Protein AF-X0R7H2-F1 (afdb_monomer_lite)

Secondary structure (DSSP, 8-state):
-B-TTT--B--S--PPBB-HHHHHHHHHHT-EEE-TTS---TTTTTBS-EEE-GGGHHHHHHHHHH-SSB--TT--HHHHIIIIITTTSS-HHHH--EEEEEEEEEEPPPEE-TTS-EE--EEEEEEE---HHHHHHHHHHHTS--SS-----HHHHHTTT--TTSS-----B-TTGGGGGGTTSTTSBTTTS--SEEEE--

Structure (mmCIF, N/CA/C/O backbone):
data_AF-X0R7H2-F1
#
_entry.id   AF-X0R7H2-F1
#
loop_
_atom_site.group_PDB
_atom_site.id
_atom_site.type_symbol
_atom_site.label_atom_id
_atom_site.label_alt_id
_atom_site.label_comp_id
_atom_site.label_asym_id
_atom_site.label_entity_id
_atom_site.label_seq_id
_atom_site.pdbx_PDB_ins_code
_atom_site.Cartn_x
_atom_site.Cartn_y
_atom_site.Cartn_z
_atom_site.occupancy
_atom_site.B_iso_or_equiv
_atom_site.auth_seq_id
_atom_site.auth_comp_id
_atom_site.auth_asym_id
_atom_site.auth_atom_id
_atom_site.pdbx_PDB_model_num
ATOM 1 N N . MET A 1 1 ? -8.941 -4.612 5.375 1.00 90.44 1 MET A N 1
ATOM 2 C CA . MET A 1 1 ? -9.982 -4.850 4.357 1.00 90.44 1 MET A CA 1
ATOM 3 C C . MET A 1 1 ? -9.833 -6.260 3.811 1.00 90.44 1 MET A C 1
ATOM 5 O O . MET A 1 1 ? -8.691 -6.661 3.619 1.00 90.44 1 MET A O 1
ATOM 9 N N . PRO A 1 2 ? -10.898 -7.061 3.655 1.00 88.88 2 PRO A N 1
ATOM 10 C CA . PRO A 1 2 ? -10.792 -8.387 3.060 1.00 88.88 2 PRO A CA 1
ATOM 11 C C . PRO A 1 2 ? -10.450 -8.259 1.573 1.00 88.88 2 PRO A C 1
ATOM 13 O O . PRO A 1 2 ? -11.099 -7.536 0.823 1.00 88.88 2 PRO A O 1
ATOM 16 N N . ASN A 1 3 ? -9.410 -8.961 1.142 1.00 85.00 3 ASN A N 1
ATOM 17 C CA . ASN A 1 3 ? -9.055 -9.065 -0.263 1.00 85.00 3 ASN A CA 1
ATOM 18 C C . ASN A 1 3 ? -10.119 -9.898 -0.995 1.00 85.00 3 ASN A C 1
ATOM 20 O O . ASN A 1 3 ? -10.401 -11.022 -0.585 1.00 85.00 3 ASN A O 1
ATOM 24 N N . THR A 1 4 ? -10.663 -9.398 -2.102 1.00 79.69 4 THR A N 1
ATOM 25 C CA . THR A 1 4 ? -11.757 -10.060 -2.840 1.00 79.69 4 THR A CA 1
ATOM 26 C C . THR A 1 4 ? -11.402 -11.447 -3.381 1.00 79.69 4 THR A C 1
ATOM 28 O O . THR A 1 4 ? -12.293 -12.260 -3.600 1.00 79.69 4 THR A O 1
ATOM 31 N N . ARG A 1 5 ? -10.112 -11.748 -3.577 1.00 79.94 5 ARG A N 1
ATOM 32 C CA . ARG A 1 5 ? -9.641 -13.031 -4.121 1.00 79.94 5 ARG A CA 1
ATOM 33 C C . ARG A 1 5 ? -9.363 -14.064 -3.041 1.00 79.94 5 ARG A C 1
ATOM 35 O O . ARG A 1 5 ? -9.642 -15.239 -3.229 1.00 79.94 5 ARG A O 1
ATOM 42 N N . THR A 1 6 ? -8.768 -13.639 -1.927 1.00 84.69 6 THR A N 1
ATOM 43 C CA . THR A 1 6 ? -8.335 -14.563 -0.861 1.00 84.69 6 THR A CA 1
ATOM 44 C C . THR A 1 6 ? -9.263 -14.575 0.350 1.00 84.69 6 THR A C 1
ATOM 46 O O . THR A 1 6 ? -9.116 -15.440 1.208 1.00 84.69 6 THR A O 1
ATOM 49 N N . GLY A 1 7 ? -10.159 -13.593 0.475 1.00 89.44 7 GLY A N 1
ATOM 50 C CA . GLY A 1 7 ? -10.977 -13.350 1.667 1.00 89.44 7 GLY A CA 1
ATOM 51 C C . GLY A 1 7 ? -10.185 -12.876 2.891 1.00 89.44 7 GLY A C 1
ATOM 52 O O . GLY A 1 7 ? -10.776 -12.526 3.909 1.00 89.44 7 GLY A O 1
ATOM 53 N N . LYS A 1 8 ? -8.847 -12.840 2.822 1.00 94.44 8 LYS A N 1
ATOM 54 C CA . LYS A 1 8 ? -7.990 -12.464 3.950 1.00 94.44 8 LYS A CA 1
ATOM 55 C C . LYS A 1 8 ? -7.949 -10.954 4.125 1.00 94.44 8 LYS A C 1
ATOM 57 O O . LYS A 1 8 ? -7.839 -10.211 3.151 1.00 94.44 8 LYS A O 1
ATOM 62 N N . TYR A 1 9 ? -7.943 -10.498 5.371 1.00 95.75 9 TYR A N 1
ATOM 63 C CA . TYR A 1 9 ? -7.761 -9.091 5.697 1.00 95.75 9 TYR A CA 1
ATOM 64 C C . 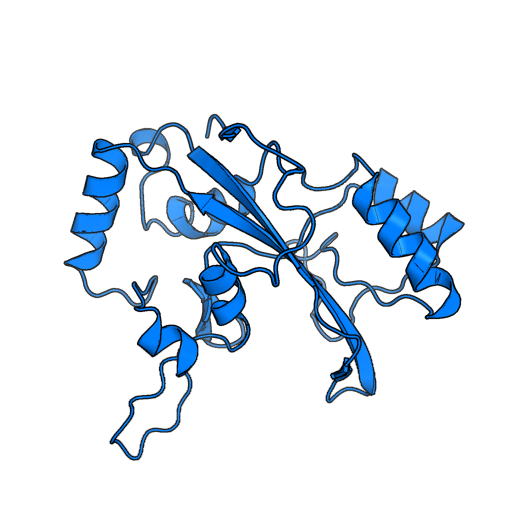TYR A 1 9 ? -6.336 -8.625 5.363 1.00 95.75 9 TYR A C 1
ATOM 66 O O . TYR A 1 9 ? -5.357 -9.222 5.811 1.00 95.75 9 TYR A O 1
ATOM 74 N N . GLN A 1 10 ? -6.230 -7.529 4.619 1.00 95.12 10 GLN A N 1
ATOM 75 C CA . GLN A 1 10 ? -4.999 -6.812 4.288 1.00 95.12 10 GLN A CA 1
ATOM 76 C C . GLN A 1 10 ? -5.091 -5.336 4.738 1.00 95.12 10 GLN A C 1
ATOM 78 O O . GLN A 1 10 ? -6.199 -4.848 5.010 1.00 95.12 10 GLN A O 1
ATOM 83 N N . PRO A 1 11 ? -3.958 -4.623 4.874 1.00 94.62 11 PRO A N 1
ATOM 84 C CA . PRO A 1 11 ? -3.946 -3.176 5.088 1.00 94.62 11 PRO A CA 1
ATOM 85 C C . PRO A 1 11 ? -4.585 -2.434 3.921 1.00 94.62 11 PRO A C 1
ATOM 87 O O . PRO A 1 11 ? -4.546 -2.934 2.802 1.00 94.62 11 PRO A O 1
ATOM 90 N N . VAL A 1 12 ? -5.077 -1.222 4.183 1.00 94.44 12 VAL A N 1
ATOM 91 C CA . VAL A 1 12 ? -5.493 -0.315 3.110 1.00 94.44 12 VAL A CA 1
ATOM 92 C C . VAL A 1 12 ? -4.293 0.039 2.247 1.00 94.44 12 VAL A C 1
ATOM 94 O O . VAL A 1 12 ? -3.290 0.545 2.760 1.00 94.44 12 VAL A O 1
ATOM 97 N N . GLY A 1 13 ? -4.392 -0.250 0.954 1.00 92.31 13 GLY A N 1
ATOM 98 C CA . GLY A 1 13 ? -3.315 -0.059 -0.005 1.00 92.31 13 GLY A CA 1
ATOM 99 C C . GLY A 1 13 ? -3.313 -1.125 -1.096 1.00 92.31 13 GLY A C 1
ATOM 100 O O . GLY A 1 13 ? -3.931 -2.178 -0.973 1.00 92.31 13 GLY A O 1
ATOM 101 N N . GLY A 1 14 ? -2.524 -0.886 -2.138 1.00 90.38 14 GLY A N 1
ATOM 102 C CA . GLY A 1 14 ? -2.457 -1.789 -3.277 1.00 90.38 14 GLY A CA 1
ATOM 103 C C . GLY A 1 14 ? -1.217 -1.579 -4.132 1.00 90.38 14 GLY A C 1
ATOM 104 O O . GLY A 1 14 ? -0.198 -1.047 -3.682 1.00 90.38 14 GLY A O 1
ATOM 105 N N . ALA A 1 15 ? -1.277 -2.086 -5.361 1.00 91.62 15 ALA A N 1
ATOM 106 C CA . ALA A 1 15 ? -0.182 -1.954 -6.310 1.00 91.62 15 ALA A CA 1
ATOM 107 C C . ALA A 1 15 ? -0.143 -0.528 -6.871 1.00 91.62 15 ALA A C 1
ATOM 109 O O . ALA A 1 15 ? -1.183 0.077 -7.109 1.00 91.62 15 ALA A O 1
ATOM 110 N N . TYR A 1 16 ? 1.061 -0.013 -7.129 1.00 93.56 16 TYR A N 1
ATOM 111 C CA . TYR A 1 16 ? 1.194 1.273 -7.807 1.00 93.56 16 TYR A CA 1
ATOM 112 C C . TYR A 1 16 ? 0.574 1.211 -9.198 1.00 93.56 16 TYR A C 1
ATOM 114 O O . TYR A 1 16 ? 0.833 0.265 -9.945 1.00 93.56 16 TYR A O 1
ATOM 122 N N . LYS A 1 17 ? -0.103 2.282 -9.590 1.00 92.56 17 LYS A N 1
ATOM 123 C CA . LYS A 1 17 ? -0.467 2.554 -10.977 1.00 92.56 17 LYS A CA 1
ATOM 124 C C . LYS A 1 17 ? 0.641 3.286 -11.717 1.00 92.56 17 LYS A C 1
ATOM 126 O O . LYS A 1 17 ? 1.331 4.138 -11.148 1.00 92.56 17 LYS A O 1
ATOM 131 N N . PHE A 1 18 ? 0.777 2.993 -13.006 1.00 93.44 18 PHE A N 1
ATOM 132 C CA . PHE A 1 18 ? 1.569 3.794 -13.940 1.00 93.44 18 PHE A CA 1
ATOM 133 C C . PHE A 1 18 ? 0.737 4.391 -15.068 1.00 93.44 18 PHE A C 1
ATOM 135 O O . PHE A 1 18 ? -0.345 3.910 -15.398 1.00 93.44 18 PHE A O 1
ATOM 142 N N . SER A 1 19 ? 1.246 5.468 -15.665 1.00 93.44 19 SER A N 1
ATOM 143 C CA . SER A 1 19 ? 0.620 6.098 -16.824 1.00 93.44 19 SER A CA 1
ATOM 144 C C . SER A 1 19 ? 0.975 5.369 -18.122 1.00 93.44 19 SER A C 1
ATOM 146 O O . SER A 1 19 ? 1.886 4.548 -18.187 1.00 93.44 19 SER A O 1
ATOM 148 N N . GLU A 1 20 ? 0.277 5.699 -19.202 1.00 91.81 20 GLU A N 1
ATOM 149 C CA . GLU A 1 20 ? 0.583 5.151 -20.528 1.00 91.81 20 GLU A CA 1
ATOM 150 C C . GLU A 1 20 ? 1.966 5.568 -21.045 1.00 91.81 20 GLU A C 1
ATOM 152 O O . GLU A 1 20 ? 2.648 4.788 -21.699 1.00 91.81 20 GLU A O 1
ATOM 157 N N . ILE A 1 21 ? 2.430 6.759 -20.659 1.00 94.56 21 ILE A N 1
ATOM 158 C CA . ILE A 1 21 ? 3.781 7.242 -20.974 1.00 94.56 21 ILE A CA 1
ATOM 159 C C . ILE A 1 21 ? 4.833 6.308 -20.369 1.00 94.56 21 ILE A C 1
ATOM 161 O O . ILE A 1 21 ? 5.835 5.989 -21.008 1.00 94.56 21 ILE A O 1
ATOM 165 N N . GLU A 1 22 ? 4.612 5.853 -19.135 1.00 95.00 22 GLU A N 1
ATOM 166 C CA . GLU A 1 22 ? 5.510 4.888 -18.508 1.00 95.00 22 GLU A CA 1
ATOM 167 C C . GLU A 1 22 ? 5.402 3.509 -19.153 1.00 95.00 22 GLU A C 1
ATOM 169 O O . GLU A 1 22 ? 6.430 2.874 -19.360 1.00 95.00 22 GLU A O 1
ATOM 174 N N . ALA A 1 23 ? 4.195 3.069 -19.518 1.00 91.88 23 ALA A N 1
ATOM 175 C CA . ALA A 1 23 ? 3.993 1.806 -20.225 1.00 91.88 23 ALA A CA 1
ATOM 176 C C . ALA A 1 23 ? 4.828 1.753 -21.514 1.00 91.88 23 ALA A C 1
ATOM 178 O O . ALA A 1 23 ? 5.590 0.809 -21.721 1.00 91.88 23 ALA A O 1
ATOM 179 N N . ASN A 1 24 ? 4.747 2.808 -22.329 1.00 92.69 24 ASN A N 1
ATOM 180 C CA . ASN A 1 24 ? 5.497 2.922 -23.579 1.00 92.69 24 ASN A CA 1
ATOM 181 C C . ASN A 1 24 ? 7.007 2.921 -23.320 1.00 92.69 24 ASN A C 1
ATOM 183 O O . ASN A 1 24 ? 7.735 2.146 -23.937 1.00 92.69 24 ASN A O 1
ATOM 187 N N . TYR A 1 25 ? 7.472 3.697 -22.333 1.00 94.75 25 TYR A N 1
ATOM 188 C CA . TYR A 1 25 ? 8.885 3.705 -21.952 1.00 94.75 25 TYR A CA 1
ATOM 189 C C . TYR A 1 25 ? 9.384 2.311 -21.546 1.00 94.75 25 TYR A C 1
ATOM 191 O O . TYR A 1 25 ? 10.445 1.876 -22.000 1.00 94.75 25 TYR A O 1
ATOM 199 N N . LEU A 1 26 ? 8.642 1.613 -20.681 1.00 93.62 26 LEU A N 1
ATOM 200 C CA . LEU A 1 26 ? 9.022 0.285 -20.205 1.00 93.62 26 LEU A CA 1
ATOM 201 C C . LEU A 1 26 ? 9.052 -0.724 -21.360 1.00 93.62 26 LEU A C 1
ATOM 203 O O . LEU A 1 26 ? 9.971 -1.539 -21.413 1.00 93.62 26 LEU A O 1
ATOM 207 N N . ASN A 1 27 ? 8.104 -0.644 -22.296 1.00 90.31 27 ASN A N 1
ATOM 208 C CA . ASN A 1 27 ? 8.056 -1.519 -23.464 1.00 90.31 27 ASN A CA 1
ATOM 209 C C . ASN A 1 27 ? 9.253 -1.290 -24.405 1.00 90.31 27 ASN A C 1
ATOM 211 O O . ASN A 1 27 ? 9.906 -2.241 -24.818 1.00 90.31 27 ASN A O 1
ATOM 215 N N . GLU A 1 28 ? 9.597 -0.033 -24.684 1.00 92.00 28 GLU A N 1
ATOM 216 C CA . GLU A 1 28 ? 10.687 0.318 -25.604 1.00 92.00 28 GLU A CA 1
ATOM 217 C C . GLU A 1 28 ? 12.087 0.044 -25.030 1.00 92.00 28 GLU A C 1
ATOM 219 O O . GLU A 1 28 ? 12.996 -0.323 -25.772 1.00 92.00 28 GLU A O 1
ATOM 224 N N . ASN A 1 29 ? 12.277 0.229 -23.717 1.00 92.81 29 ASN A N 1
ATOM 225 C CA . ASN A 1 29 ? 13.617 0.268 -23.113 1.00 92.81 29 ASN A CA 1
ATOM 226 C C . ASN A 1 29 ? 13.928 -0.938 -22.218 1.00 92.81 29 ASN A C 1
ATOM 228 O O . ASN A 1 29 ? 15.079 -1.359 -22.128 1.00 92.81 29 ASN A O 1
ATOM 232 N N . ILE A 1 30 ? 12.926 -1.498 -21.535 1.00 88.88 30 ILE A N 1
ATOM 233 C CA . ILE A 1 30 ? 13.120 -2.562 -20.537 1.00 88.88 30 ILE A CA 1
ATOM 234 C C . ILE A 1 30 ? 12.542 -3.900 -21.010 1.00 88.88 30 ILE A C 1
ATOM 236 O O . ILE A 1 30 ? 13.085 -4.932 -20.616 1.00 88.88 30 ILE A O 1
ATOM 240 N N . LEU A 1 31 ? 11.528 -3.895 -21.884 1.00 84.44 31 LEU A N 1
ATOM 241 C CA . LEU A 1 31 ? 10.749 -5.063 -22.316 1.00 84.44 31 LEU A CA 1
ATOM 242 C C . LEU A 1 31 ? 10.170 -5.819 -21.111 1.00 84.44 31 LEU A C 1
ATOM 244 O O . LEU A 1 31 ? 10.848 -6.639 -20.483 1.00 84.44 31 LEU A O 1
ATOM 248 N N . PHE A 1 32 ? 8.912 -5.527 -20.790 1.00 85.31 32 PHE A N 1
ATOM 249 C CA . PHE A 1 32 ? 8.181 -6.185 -19.714 1.00 85.31 32 PHE A CA 1
ATOM 250 C C . PHE A 1 32 ? 7.007 -6.993 -20.271 1.00 85.31 32 PHE A C 1
ATOM 252 O O . PHE A 1 32 ? 6.472 -6.676 -21.330 1.00 85.31 32 PHE A O 1
ATOM 259 N N . GLU A 1 33 ? 6.597 -8.007 -19.523 1.00 84.06 33 GLU A N 1
ATOM 260 C CA . GLU A 1 33 ? 5.363 -8.757 -19.748 1.00 84.06 33 GLU A CA 1
ATOM 261 C C . GLU A 1 33 ? 4.429 -8.505 -18.557 1.00 84.06 33 GLU A C 1
ATOM 263 O O . GLU A 1 33 ? 4.887 -8.270 -17.432 1.00 84.06 33 GLU A O 1
ATOM 268 N N . TYR A 1 34 ? 3.120 -8.480 -18.793 1.00 78.81 34 TYR A N 1
ATOM 269 C CA 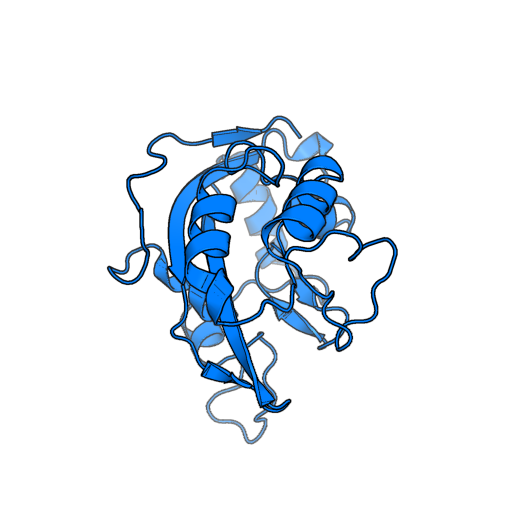. TYR A 1 34 ? 2.156 -8.369 -17.699 1.00 78.81 34 TYR A CA 1
ATOM 270 C C . TYR A 1 34 ? 2.086 -9.682 -16.922 1.00 78.81 34 TYR A C 1
ATOM 272 O O . TYR A 1 34 ? 2.322 -10.753 -17.476 1.00 78.81 34 TYR A O 1
ATOM 280 N N . ASP A 1 35 ? 1.762 -9.595 -15.634 1.00 72.38 35 ASP A N 1
ATOM 281 C CA . ASP A 1 35 ? 1.514 -10.783 -14.826 1.00 72.38 35 ASP A CA 1
ATOM 282 C C . ASP A 1 35 ? 0.224 -11.490 -15.274 1.00 72.38 35 ASP A C 1
ATOM 284 O O . ASP A 1 35 ? -0.874 -11.005 -15.011 1.00 72.38 35 ASP A O 1
ATOM 288 N N . GLU A 1 36 ? 0.359 -12.629 -15.957 1.00 67.12 36 GLU A N 1
ATOM 289 C CA . GLU A 1 36 ? -0.768 -13.441 -16.435 1.00 67.12 36 GLU A CA 1
ATOM 290 C C . GLU A 1 36 ? -1.420 -14.292 -15.331 1.00 67.12 36 GLU A C 1
ATOM 292 O O . GLU A 1 36 ? -2.529 -14.796 -15.516 1.00 67.12 36 GLU A O 1
ATOM 297 N N . TYR A 1 37 ? -0.785 -14.438 -14.158 1.00 68.88 37 TYR A N 1
ATOM 298 C CA . TYR A 1 37 ? -1.362 -15.175 -13.022 1.00 68.88 37 TYR A CA 1
ATOM 299 C C . TYR A 1 37 ? -2.446 -14.375 -12.298 1.00 68.88 37 TYR A C 1
ATOM 301 O O . TYR A 1 37 ? -3.189 -14.901 -11.463 1.00 68.88 37 TYR A O 1
ATOM 309 N N . ILE A 1 38 ? -2.557 -13.092 -12.628 1.00 64.50 38 ILE A N 1
ATOM 310 C CA . ILE A 1 38 ? -3.620 -12.208 -12.196 1.00 64.50 38 ILE A CA 1
ATOM 311 C C . ILE A 1 38 ? -4.375 -11.779 -13.446 1.00 64.50 38 ILE A C 1
ATOM 313 O O . ILE A 1 38 ? -3.826 -11.074 -14.283 1.00 64.50 38 ILE A O 1
ATOM 317 N N . VAL A 1 39 ? -5.650 -12.168 -13.553 1.00 61.94 39 VAL A N 1
ATOM 318 C CA . VAL A 1 39 ? -6.507 -11.718 -14.659 1.00 61.94 39 VAL A CA 1
ATOM 319 C C . VAL A 1 39 ? -6.451 -10.194 -14.726 1.00 61.94 39 VAL A C 1
ATOM 321 O O . VAL A 1 39 ? -6.839 -9.516 -13.771 1.00 61.94 39 VAL A O 1
ATOM 324 N N . VAL A 1 40 ? -5.926 -9.682 -15.840 1.00 59.25 40 VAL A N 1
ATOM 325 C CA . VAL A 1 40 ? -5.879 -8.249 -16.113 1.00 59.25 40 VAL A CA 1
ATOM 326 C C . VAL A 1 40 ? -7.289 -7.810 -16.494 1.00 59.25 40 VAL A C 1
ATOM 328 O O . VAL A 1 40 ? -7.785 -8.117 -17.575 1.00 59.25 40 VAL A O 1
ATOM 331 N N . ASP A 1 41 ? -7.937 -7.104 -15.582 1.00 60.97 41 ASP A N 1
ATOM 332 C CA . ASP A 1 41 ? -9.212 -6.415 -15.772 1.00 60.97 41 ASP A CA 1
ATOM 333 C C . ASP A 1 41 ? -8.995 -4.891 -15.855 1.00 60.97 41 ASP A C 1
ATOM 335 O O . ASP A 1 41 ? -7.871 -4.393 -15.749 1.00 60.97 41 ASP A O 1
ATOM 339 N N . GLU A 1 42 ? -10.063 -4.117 -16.064 1.00 58.16 42 GLU A N 1
ATOM 340 C CA . GLU A 1 42 ? -9.981 -2.648 -16.119 1.00 58.16 42 GLU A CA 1
ATOM 341 C C . GLU A 1 42 ? -9.390 -2.039 -14.838 1.00 58.16 42 GLU A C 1
ATOM 343 O O . GLU A 1 42 ? -8.705 -1.016 -14.903 1.00 58.16 42 GLU A O 1
ATOM 348 N N . ILE A 1 43 ? -9.597 -2.704 -13.697 1.00 60.94 43 ILE A N 1
ATOM 349 C CA . ILE A 1 43 ? -9.144 -2.272 -12.375 1.00 60.94 43 ILE A CA 1
ATOM 350 C C . ILE A 1 43 ? -7.661 -2.559 -12.180 1.00 60.94 43 ILE A C 1
ATOM 352 O O . ILE A 1 43 ? -7.008 -1.801 -11.486 1.00 60.94 43 ILE A O 1
ATOM 356 N N . THR A 1 44 ? -7.093 -3.599 -12.785 1.00 63.25 44 THR A N 1
ATOM 357 C CA . THR A 1 44 ? -5.674 -3.991 -12.657 1.00 63.25 44 THR A CA 1
ATOM 358 C C . THR A 1 44 ? -4.825 -3.564 -13.851 1.00 63.25 44 THR A C 1
ATOM 360 O O . THR A 1 44 ? -3.592 -3.587 -13.780 1.00 63.25 44 THR A O 1
ATOM 363 N N . LYS A 1 45 ? -5.458 -3.079 -14.927 1.00 68.12 45 LYS A N 1
ATOM 364 C CA . LYS A 1 45 ? -4.797 -2.428 -16.062 1.00 68.12 45 LYS A CA 1
ATOM 365 C C . LYS A 1 45 ? -3.865 -1.337 -15.517 1.00 68.12 45 LYS A C 1
ATOM 367 O O . LYS A 1 45 ? -4.303 -0.402 -14.845 1.00 68.12 45 LYS A O 1
ATOM 372 N N . LYS A 1 46 ? -2.563 -1.476 -15.791 1.00 83.06 46 LYS A N 1
ATOM 373 C CA . LYS A 1 46 ? -1.476 -0.579 -15.340 1.00 83.06 46 LYS A CA 1
ATOM 374 C C . LYS A 1 46 ? -1.059 -0.696 -13.862 1.00 83.06 46 LYS A C 1
ATOM 376 O O . LYS A 1 46 ? -0.426 0.226 -13.352 1.00 83.06 46 LYS A O 1
ATOM 381 N N . ASP A 1 47 ? -1.355 -1.805 -13.183 1.00 88.50 47 ASP A N 1
ATOM 382 C CA . ASP A 1 47 ? -0.652 -2.164 -11.941 1.00 88.50 47 ASP A CA 1
ATOM 383 C C . ASP A 1 47 ? 0.825 -2.446 -12.232 1.00 88.50 47 ASP A C 1
ATOM 385 O O . ASP A 1 47 ? 1.141 -3.161 -13.182 1.00 88.50 47 ASP A O 1
ATOM 389 N N . TYR A 1 48 ? 1.735 -1.979 -11.374 1.00 90.56 48 TYR A N 1
ATOM 390 C CA . TYR A 1 48 ? 3.148 -2.384 -11.352 1.00 90.56 48 TYR A CA 1
ATOM 391 C C . TYR A 1 48 ? 3.326 -3.841 -10.879 1.00 90.56 48 TYR A C 1
ATOM 393 O O . TYR A 1 48 ? 3.998 -4.128 -9.888 1.00 90.56 48 TYR A O 1
ATOM 401 N N . ARG A 1 49 ? 2.718 -4.770 -11.612 1.00 89.25 49 ARG A N 1
ATOM 402 C CA . ARG A 1 49 ? 2.893 -6.220 -11.525 1.00 89.25 49 ARG A CA 1
ATOM 403 C C . ARG A 1 49 ? 3.408 -6.682 -12.878 1.00 89.25 49 ARG A C 1
ATOM 405 O O . ARG A 1 49 ? 2.638 -6.860 -13.818 1.00 89.25 49 ARG A O 1
ATOM 412 N N . LEU A 1 50 ? 4.730 -6.729 -12.994 1.00 90.19 50 LEU A N 1
ATOM 413 C CA . LEU A 1 50 ? 5.409 -6.892 -14.272 1.00 90.19 50 LEU A CA 1
ATOM 414 C C . LEU A 1 50 ? 6.437 -8.013 -14.179 1.00 90.19 50 LEU A C 1
ATOM 416 O O . LEU A 1 50 ? 7.241 -8.046 -13.243 1.00 90.19 50 LEU A O 1
ATOM 420 N N . PHE A 1 51 ? 6.469 -8.860 -15.199 1.00 90.06 51 PHE A N 1
ATOM 421 C CA . PHE A 1 51 ? 7.591 -9.740 -15.468 1.00 90.06 51 PHE A CA 1
ATOM 422 C C . PHE A 1 51 ? 8.666 -8.975 -16.224 1.00 90.06 51 PHE A C 1
ATOM 424 O O . PHE A 1 51 ? 8.420 -8.328 -17.241 1.00 90.06 51 PHE A O 1
ATOM 431 N N . ILE A 1 52 ? 9.887 -9.050 -15.708 1.00 90.50 52 ILE A N 1
ATOM 432 C CA . ILE A 1 52 ? 11.051 -8.388 -16.283 1.00 90.50 52 ILE A CA 1
ATOM 433 C C . ILE A 1 52 ? 12.199 -9.380 -16.393 1.00 90.50 52 ILE A C 1
ATOM 435 O O . ILE A 1 52 ? 12.456 -10.185 -15.497 1.00 90.50 52 ILE A O 1
ATOM 439 N N . LYS A 1 53 ? 12.947 -9.300 -17.493 1.00 89.88 53 LYS A N 1
ATOM 440 C CA . LYS A 1 53 ? 14.152 -10.119 -17.653 1.00 89.88 53 LYS A CA 1
ATOM 441 C C . LYS A 1 53 ? 15.188 -9.693 -16.616 1.00 89.88 53 LYS A C 1
ATOM 443 O O . LYS A 1 53 ? 15.486 -8.507 -16.495 1.00 89.88 53 LYS A O 1
ATOM 448 N N . ASN A 1 54 ? 15.803 -10.660 -15.933 1.00 89.75 54 ASN A N 1
ATOM 449 C CA . ASN A 1 54 ? 16.773 -10.407 -14.858 1.00 89.75 54 ASN A CA 1
ATOM 450 C C . ASN A 1 54 ? 17.884 -9.412 -15.260 1.00 89.75 54 ASN A C 1
ATOM 452 O O . ASN A 1 54 ? 18.240 -8.525 -14.487 1.00 89.75 54 ASN A O 1
ATOM 456 N N . LYS A 1 55 ? 18.369 -9.485 -16.510 1.00 92.25 55 LYS A N 1
ATOM 457 C CA . LYS A 1 55 ? 19.372 -8.547 -17.052 1.00 92.25 55 LYS A CA 1
ATOM 458 C C . LYS A 1 55 ? 18.971 -7.064 -16.947 1.00 92.25 55 LYS A C 1
ATOM 460 O O . LYS A 1 55 ? 19.848 -6.216 -16.817 1.00 92.25 55 LYS A O 1
ATOM 465 N N . ASN A 1 56 ? 17.670 -6.765 -16.936 1.00 93.62 56 ASN A N 1
ATOM 466 C CA . ASN A 1 56 ? 17.116 -5.412 -16.904 1.00 93.62 56 ASN A CA 1
ATOM 467 C C . ASN A 1 56 ? 16.644 -4.994 -15.496 1.00 93.62 56 ASN A C 1
ATOM 469 O O . ASN A 1 56 ? 16.239 -3.851 -15.300 1.00 93.62 56 ASN A O 1
ATOM 473 N N . LEU A 1 57 ? 16.732 -5.869 -14.484 1.00 91.12 57 LEU A N 1
ATOM 474 C CA . LEU A 1 57 ? 16.209 -5.612 -13.132 1.00 91.12 57 LEU A CA 1
ATOM 475 C C . LEU A 1 57 ? 16.813 -4.366 -12.477 1.00 91.12 57 LEU A C 1
ATOM 477 O O . LEU A 1 57 ? 16.102 -3.539 -11.903 1.00 91.12 57 LEU A O 1
ATOM 481 N N . LYS A 1 58 ? 18.135 -4.202 -12.579 1.00 92.31 58 LYS A N 1
ATOM 482 C CA . LYS A 1 58 ? 18.827 -3.039 -12.007 1.00 92.31 58 LYS A CA 1
ATOM 483 C C . LYS A 1 58 ? 18.385 -1.735 -12.671 1.00 92.31 58 LYS A C 1
ATOM 485 O O . LYS A 1 58 ? 18.257 -0.717 -11.994 1.00 92.31 58 LYS A O 1
ATOM 490 N N . GLU A 1 59 ? 18.182 -1.755 -13.983 1.00 94.56 59 GLU A N 1
ATOM 491 C CA . GLU A 1 59 ? 17.713 -0.597 -14.740 1.00 94.56 59 GLU A CA 1
ATOM 492 C C . GLU A 1 59 ? 16.260 -0.265 -14.400 1.00 94.56 59 GLU A C 1
ATOM 494 O O . GLU A 1 59 ? 15.961 0.885 -14.074 1.00 94.56 59 GLU A O 1
ATOM 499 N N . PHE A 1 60 ? 15.400 -1.281 -14.341 1.00 94.56 60 PHE A N 1
ATOM 500 C CA . PHE A 1 60 ? 14.009 -1.145 -13.931 1.00 94.56 60 PHE A CA 1
ATOM 501 C C . PHE A 1 60 ? 13.871 -0.497 -12.551 1.00 94.56 60 PHE A C 1
ATOM 503 O O . PHE A 1 60 ? 13.169 0.502 -12.417 1.00 94.56 60 PHE A O 1
ATOM 510 N N . ILE A 1 61 ? 14.597 -0.980 -11.533 1.00 92.81 61 ILE A N 1
ATOM 511 C CA . ILE A 1 61 ? 14.534 -0.390 -10.183 1.00 92.81 61 ILE A CA 1
ATOM 512 C C . ILE A 1 61 ? 14.967 1.086 -10.209 1.00 92.81 61 ILE A C 1
ATOM 514 O O . ILE A 1 61 ? 14.331 1.937 -9.584 1.00 92.81 61 ILE A O 1
ATOM 518 N N . ARG A 1 62 ? 16.013 1.429 -10.978 1.00 93.81 62 ARG A N 1
ATOM 519 C CA . ARG A 1 62 ? 16.461 2.825 -11.127 1.00 93.81 62 ARG A CA 1
ATOM 520 C C . ARG A 1 62 ? 15.419 3.696 -11.827 1.00 93.81 62 ARG A C 1
ATOM 522 O O . ARG A 1 62 ? 15.290 4.862 -11.455 1.00 93.81 62 ARG A O 1
ATOM 529 N N . ARG A 1 63 ? 14.709 3.165 -12.829 1.00 95.00 63 ARG A N 1
ATOM 530 C CA . ARG A 1 63 ? 13.612 3.863 -13.513 1.00 95.00 63 ARG A CA 1
ATOM 531 C C . ARG A 1 63 ? 12.435 4.076 -12.568 1.00 95.00 63 ARG A C 1
ATOM 533 O O . ARG A 1 63 ? 11.991 5.214 -12.422 1.00 95.00 63 ARG A O 1
ATOM 540 N N . PHE A 1 64 ? 12.003 3.023 -11.878 1.00 93.44 64 PHE A N 1
ATOM 541 C CA . PHE A 1 64 ? 10.906 3.050 -10.910 1.00 93.44 64 PHE A CA 1
ATOM 542 C C . PHE A 1 64 ? 11.106 4.124 -9.830 1.00 93.44 64 PHE A C 1
ATOM 544 O O . PHE A 1 64 ? 10.175 4.838 -9.449 1.00 93.44 64 PHE A O 1
ATOM 551 N N . ASP A 1 65 ? 12.341 4.295 -9.356 1.00 91.38 65 ASP A N 1
ATOM 552 C CA . ASP A 1 65 ? 12.671 5.294 -8.338 1.00 91.38 65 ASP A CA 1
ATOM 553 C C . ASP A 1 65 ? 12.616 6.747 -8.817 1.00 91.38 65 ASP A C 1
ATOM 555 O O . ASP A 1 65 ? 12.490 7.649 -7.980 1.00 91.38 65 ASP A O 1
ATOM 559 N N . LYS A 1 66 ? 12.731 6.971 -10.129 1.00 91.94 66 LYS A N 1
ATOM 560 C CA . LYS A 1 66 ? 12.904 8.296 -10.738 1.00 91.94 66 LYS A CA 1
ATOM 561 C C . LYS A 1 66 ? 11.707 8.773 -11.547 1.00 91.94 66 LYS A C 1
ATOM 563 O O . LYS A 1 66 ? 11.551 9.979 -11.710 1.00 91.94 66 LYS A O 1
ATOM 568 N N . THR A 1 67 ? 10.920 7.858 -12.105 1.00 93.88 67 THR A N 1
ATOM 569 C CA . THR A 1 67 ? 9.833 8.225 -13.011 1.00 93.88 67 THR A CA 1
ATOM 570 C C . THR A 1 67 ? 8.735 8.996 -12.265 1.00 93.88 67 THR A C 1
ATOM 572 O O . THR A 1 67 ? 8.313 8.562 -11.190 1.00 93.88 67 THR A O 1
ATOM 575 N N . PRO A 1 68 ? 8.259 10.134 -12.803 1.00 93.62 68 PRO A N 1
ATOM 576 C CA . PRO A 1 68 ? 7.069 10.810 -12.292 1.00 93.62 68 PRO A CA 1
ATOM 577 C C . PRO A 1 68 ? 5.775 10.177 -12.822 1.00 93.62 68 PRO A C 1
ATOM 579 O O . PRO A 1 68 ? 4.696 10.514 -12.356 1.00 93.62 68 PRO A O 1
ATOM 582 N N . ASN A 1 69 ? 5.867 9.260 -13.790 1.00 95.12 69 ASN A N 1
ATOM 583 C CA . ASN A 1 69 ? 4.732 8.688 -14.516 1.00 95.12 69 ASN A CA 1
ATOM 584 C C . ASN A 1 69 ? 4.093 7.496 -13.781 1.00 95.12 69 ASN A C 1
ATOM 586 O O . ASN A 1 69 ? 3.669 6.515 -14.395 1.00 95.12 69 ASN A O 1
ATOM 590 N N . ARG A 1 70 ? 4.045 7.584 -12.452 1.00 93.19 70 ARG A N 1
ATOM 591 C CA . ARG A 1 70 ? 3.430 6.607 -11.556 1.00 93.19 70 ARG A CA 1
ATOM 592 C C . ARG A 1 70 ? 2.798 7.292 -10.362 1.00 93.19 70 ARG A C 1
ATOM 594 O O . ARG A 1 70 ? 3.125 8.444 -10.081 1.00 93.19 70 ARG A O 1
ATOM 601 N N . GLU A 1 71 ? 1.980 6.554 -9.620 1.00 92.31 71 GLU A N 1
ATOM 602 C CA . GLU A 1 71 ? 1.500 7.010 -8.314 1.00 92.31 71 GLU A CA 1
ATOM 603 C C . GLU A 1 71 ? 2.666 7.490 -7.452 1.00 92.31 71 GLU A C 1
ATOM 605 O O . GLU A 1 71 ? 3.662 6.783 -7.239 1.00 92.31 71 GLU A O 1
ATOM 610 N N . ASN A 1 72 ? 2.553 8.741 -7.017 1.00 90.62 72 ASN A N 1
ATOM 611 C CA . ASN A 1 72 ? 3.601 9.457 -6.321 1.00 90.62 72 ASN A CA 1
ATOM 612 C C . ASN A 1 72 ? 3.287 9.496 -4.831 1.00 90.62 72 ASN A C 1
ATOM 614 O O . ASN A 1 72 ? 2.133 9.564 -4.433 1.00 90.62 72 ASN A O 1
ATOM 618 N N . ILE A 1 73 ? 4.320 9.545 -3.993 1.00 92.25 73 ILE A N 1
ATOM 619 C CA . ILE A 1 73 ? 4.117 9.703 -2.553 1.00 92.25 73 ILE A CA 1
ATOM 620 C C . ILE A 1 73 ? 3.297 10.956 -2.213 1.00 92.25 73 ILE A C 1
ATOM 622 O O . ILE A 1 73 ? 2.648 10.976 -1.174 1.00 92.25 73 ILE A O 1
ATOM 626 N N . SER A 1 74 ? 3.338 11.996 -3.055 1.00 93.12 74 SER A N 1
ATOM 627 C CA . SER A 1 74 ? 2.582 13.233 -2.855 1.00 93.12 74 SER A CA 1
ATOM 628 C C . SER A 1 74 ? 1.070 13.026 -2.877 1.00 93.12 74 SER A C 1
ATOM 630 O O . SER A 1 74 ? 0.366 13.867 -2.333 1.00 93.12 74 SER A O 1
ATOM 632 N N . ASP A 1 75 ? 0.593 11.937 -3.485 1.00 95.25 75 ASP A N 1
ATOM 633 C CA . ASP A 1 75 ? -0.814 11.558 -3.491 1.00 95.25 75 ASP A CA 1
ATOM 634 C C . ASP A 1 75 ? -0.973 10.030 -3.548 1.00 95.25 75 ASP A C 1
ATOM 636 O O . ASP A 1 75 ? -0.799 9.403 -4.592 1.00 95.25 75 ASP A O 1
ATOM 640 N N . LEU A 1 76 ? -1.296 9.442 -2.396 1.00 94.81 76 LEU A N 1
ATOM 641 C CA . LEU A 1 76 ? -1.651 8.031 -2.228 1.00 94.81 76 LEU A CA 1
ATOM 642 C C . LEU A 1 76 ? -3.120 7.864 -1.805 1.00 94.81 76 LEU A C 1
ATOM 644 O O . LEU A 1 76 ? -3.461 6.924 -1.088 1.00 94.81 76 LEU A O 1
ATOM 648 N N . SER A 1 77 ? -3.993 8.799 -2.190 1.00 95.38 77 SER A N 1
ATOM 649 C CA . SER A 1 77 ? -5.392 8.796 -1.748 1.00 95.38 77 SER A CA 1
ATOM 650 C C . SER A 1 77 ? -6.242 7.690 -2.374 1.00 95.38 77 SER A C 1
ATOM 652 O O . SER A 1 77 ? -7.195 7.252 -1.735 1.00 95.38 77 SER A O 1
ATOM 654 N N . ARG A 1 78 ? -5.895 7.203 -3.575 1.00 95.25 78 ARG A N 1
ATOM 655 C CA . ARG A 1 78 ? -6.724 6.276 -4.371 1.00 95.25 78 ARG A CA 1
ATOM 656 C C . ARG A 1 78 ? -7.220 5.065 -3.578 1.00 95.25 78 ARG A C 1
ATOM 658 O O . ARG A 1 78 ? -8.422 4.905 -3.413 1.00 95.25 78 ARG A O 1
ATOM 665 N N . GLU A 1 79 ? -6.307 4.259 -3.045 1.00 94.12 79 GLU A N 1
ATOM 666 C CA . GLU A 1 79 ? -6.651 3.035 -2.301 1.00 94.12 79 GLU A CA 1
ATOM 667 C C . GLU A 1 79 ? -7.472 3.346 -1.044 1.00 94.12 79 GLU A C 1
ATOM 669 O O . GLU A 1 79 ? -8.373 2.604 -0.673 1.00 94.12 79 GLU A O 1
ATOM 674 N N . PHE A 1 80 ? -7.201 4.481 -0.392 1.00 95.56 80 PHE A N 1
ATOM 675 C CA . PHE A 1 80 ? -7.984 4.913 0.761 1.00 95.56 80 PHE A CA 1
ATOM 676 C C . PHE A 1 80 ? -9.419 5.266 0.353 1.00 95.56 80 PHE A C 1
ATOM 678 O O . PHE A 1 80 ? -10.363 4.847 1.016 1.00 95.56 80 PHE A O 1
ATOM 685 N N . LYS A 1 81 ? -9.603 5.979 -0.763 1.00 95.69 81 LYS A N 1
ATOM 686 C CA . LYS A 1 81 ? -10.932 6.304 -1.298 1.00 95.69 81 LYS A CA 1
ATOM 687 C C . LYS A 1 81 ? -11.697 5.062 -1.743 1.00 95.69 81 LYS A C 1
ATOM 689 O O . LYS A 1 81 ? -12.879 4.922 -1.431 1.00 95.69 81 LYS A O 1
ATOM 694 N N . GLU A 1 82 ? -11.031 4.160 -2.453 1.00 93.00 82 GLU A N 1
ATOM 695 C CA . GLU A 1 82 ? -11.618 2.914 -2.948 1.00 93.00 82 GLU A CA 1
ATOM 696 C C . GLU A 1 82 ? -12.018 2.002 -1.782 1.00 93.00 82 GLU A C 1
ATOM 698 O O . GLU A 1 82 ? -13.167 1.570 -1.685 1.00 93.00 82 GLU A O 1
ATOM 703 N N . GLU A 1 83 ? -11.105 1.746 -0.846 1.00 94.06 83 GLU A N 1
ATOM 704 C CA . GLU A 1 83 ? -11.343 0.750 0.192 1.00 94.06 83 GLU A CA 1
ATOM 705 C C . GLU A 1 83 ? -12.106 1.279 1.414 1.00 94.06 83 GLU A C 1
ATOM 707 O O . GLU A 1 83 ? -12.809 0.498 2.055 1.00 94.06 83 GLU A O 1
ATOM 712 N N . ILE A 1 84 ? -12.008 2.569 1.761 1.00 95.56 84 ILE A N 1
ATOM 713 C CA . ILE A 1 84 ? -12.680 3.134 2.947 1.00 95.56 84 ILE A CA 1
ATOM 714 C C . ILE A 1 84 ? -13.976 3.860 2.585 1.00 95.56 84 ILE A C 1
ATOM 716 O O . ILE A 1 84 ? -15.001 3.622 3.228 1.00 95.56 84 ILE A O 1
ATOM 720 N N . PHE A 1 85 ? -13.961 4.735 1.578 1.00 95.75 85 PHE A N 1
ATOM 721 C CA . PHE A 1 85 ? -15.135 5.561 1.274 1.00 95.75 85 PHE A CA 1
ATOM 722 C C . PHE A 1 85 ? -16.103 4.863 0.328 1.00 95.75 85 PHE A C 1
ATOM 724 O O . PHE A 1 85 ? -17.287 4.736 0.633 1.00 95.75 85 PHE A O 1
ATOM 731 N N . SER A 1 86 ? -15.601 4.318 -0.779 1.00 94.56 86 SER A N 1
ATOM 732 C CA . SER A 1 86 ? -16.447 3.659 -1.785 1.00 94.56 86 SER A CA 1
ATOM 733 C C . SER A 1 86 ? -17.085 2.367 -1.255 1.00 94.56 86 SER A C 1
ATOM 735 O O . SER A 1 86 ? -18.127 1.940 -1.745 1.00 94.56 86 SER A O 1
ATOM 737 N N . SER A 1 87 ? -16.505 1.763 -0.212 1.00 92.94 87 SER A N 1
ATOM 738 C CA . SER A 1 87 ? -17.070 0.610 0.506 1.00 92.94 87 SER A CA 1
ATOM 739 C C . SER A 1 87 ? -18.140 0.983 1.550 1.00 92.94 87 SER A C 1
ATOM 741 O O . SER A 1 87 ? -18.797 0.097 2.123 1.00 92.94 87 SER A O 1
ATOM 743 N N . GLY A 1 88 ? -18.319 2.284 1.804 1.00 93.88 88 GLY A N 1
ATOM 744 C CA . GLY A 1 88 ? -19.247 2.837 2.786 1.00 93.88 88 GLY A CA 1
ATOM 745 C C . GLY A 1 88 ? -18.823 2.627 4.240 1.00 93.88 88 GLY A C 1
ATOM 746 O O . GLY A 1 88 ? -19.691 2.576 5.108 1.00 93.88 88 GLY A O 1
ATOM 747 N N . ILE A 1 89 ? -17.526 2.443 4.523 1.00 95.75 89 ILE A N 1
ATOM 748 C CA . ILE A 1 89 ? -17.028 2.334 5.907 1.00 95.75 89 ILE A CA 1
ATOM 749 C C . ILE A 1 89 ? -17.016 3.707 6.578 1.00 95.75 89 ILE A C 1
ATOM 751 O O . ILE A 1 89 ? -17.435 3.833 7.726 1.00 95.75 89 ILE A O 1
ATOM 755 N N . LEU A 1 90 ? -16.545 4.732 5.868 1.00 96.62 90 LEU A N 1
ATOM 756 C CA . LEU A 1 90 ? -16.623 6.131 6.287 1.00 96.62 90 LEU A CA 1
ATOM 757 C C . LEU A 1 90 ? -17.127 6.991 5.129 1.00 96.62 90 LEU A C 1
ATOM 759 O O . LEU A 1 90 ? -17.005 6.615 3.968 1.00 96.62 90 LEU A O 1
ATOM 763 N N . ASP A 1 91 ? -17.664 8.160 5.459 1.00 94.44 91 ASP A N 1
ATOM 764 C CA . ASP A 1 91 ? -18.079 9.160 4.478 1.00 94.44 91 ASP A CA 1
ATOM 765 C C . ASP A 1 91 ? -16.905 10.083 4.109 1.00 94.44 91 ASP A C 1
ATOM 767 O O . ASP A 1 91 ? -16.247 10.628 4.998 1.00 94.44 91 ASP A O 1
ATOM 771 N N . GLU A 1 92 ? -16.646 10.265 2.810 1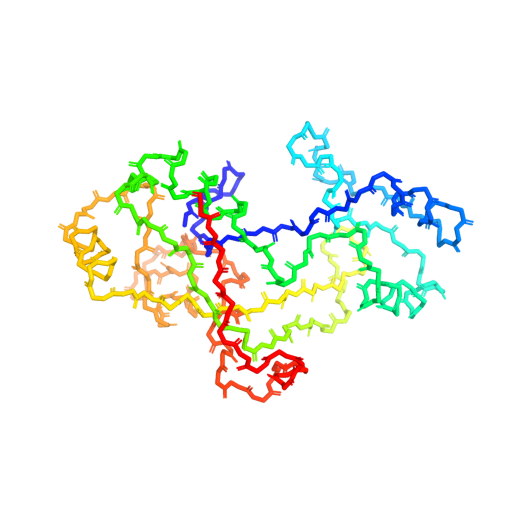.00 94.81 92 GLU A N 1
ATOM 772 C CA . GLU A 1 92 ? -15.533 11.088 2.304 1.00 94.81 92 GLU A CA 1
ATOM 773 C C . GLU A 1 92 ? -15.718 12.568 2.660 1.00 94.81 92 GLU A C 1
ATOM 775 O O . GLU A 1 92 ? -14.782 13.211 3.140 1.00 94.81 92 GLU A O 1
ATOM 780 N N . GLN A 1 93 ? -16.939 13.095 2.504 1.00 91.75 93 GLN A N 1
ATOM 781 C CA . GLN A 1 93 ? -17.243 14.506 2.766 1.00 91.75 93 GLN A CA 1
ATOM 782 C C . GLN A 1 93 ? -17.056 14.853 4.247 1.00 91.75 93 GLN A C 1
ATOM 784 O O . GLN A 1 93 ? -16.513 15.905 4.586 1.00 91.75 93 GLN A O 1
ATOM 789 N N . GLY A 1 94 ? -17.464 13.948 5.136 1.00 92.81 94 GLY A N 1
ATOM 790 C CA . GLY A 1 94 ? -17.272 14.068 6.573 1.00 92.81 94 GLY A CA 1
ATOM 791 C C . GLY A 1 94 ? -15.828 13.845 7.020 1.00 92.81 94 GLY A C 1
ATOM 792 O O . GLY A 1 94 ? -15.435 14.388 8.046 1.00 92.81 94 GLY A O 1
ATOM 793 N N . PHE A 1 95 ? -15.014 13.080 6.285 1.00 96.31 95 PHE A N 1
ATOM 794 C CA . PHE A 1 95 ? -13.656 12.726 6.711 1.00 96.31 95 PHE A CA 1
ATOM 795 C C . PHE A 1 95 ? -12.667 13.901 6.652 1.00 96.31 95 PHE A C 1
ATOM 797 O O . PHE A 1 95 ? -11.790 14.018 7.517 1.00 96.31 95 PHE A O 1
ATOM 804 N N . GLY A 1 96 ? -12.797 14.769 5.646 1.00 94.75 96 GLY A N 1
ATOM 805 C CA . GLY A 1 96 ? -11.860 15.862 5.373 1.00 94.75 96 GLY A CA 1
ATOM 806 C C . GLY A 1 96 ? -10.558 15.388 4.715 1.00 94.75 96 GLY A C 1
ATOM 807 O O . GLY A 1 96 ? -10.520 14.353 4.064 1.00 94.75 96 GLY A O 1
ATOM 808 N N . ASN A 1 97 ? -9.465 16.139 4.880 1.00 96.75 97 ASN A N 1
ATOM 809 C CA . ASN A 1 97 ? -8.199 15.843 4.196 1.00 96.75 97 ASN A CA 1
ATOM 810 C C . ASN A 1 97 ? -7.522 14.560 4.707 1.00 96.75 97 ASN A C 1
ATOM 812 O O . ASN A 1 97 ? -7.431 14.324 5.917 1.00 96.75 97 ASN A O 1
ATOM 816 N N . LEU A 1 98 ? -6.916 13.798 3.796 1.00 97.44 98 LEU A N 1
ATOM 817 C CA . LEU A 1 98 ? -6.069 12.659 4.140 1.00 97.44 98 LEU A CA 1
ATOM 818 C C . LEU A 1 98 ? -4.640 13.137 4.382 1.00 97.44 98 LEU A C 1
ATOM 820 O O . LEU A 1 98 ? -4.000 13.686 3.489 1.00 97.44 98 LEU A O 1
ATOM 824 N N . SER A 1 99 ? -4.119 12.897 5.583 1.00 98.06 99 SER A N 1
ATOM 825 C CA . SER A 1 99 ? -2.720 13.181 5.908 1.00 98.06 99 SER A CA 1
ATOM 826 C C . SER A 1 99 ? -1.964 11.906 6.244 1.00 98.06 99 SER A C 1
ATOM 828 O O . SER A 1 99 ? -2.487 11.027 6.925 1.00 98.06 99 SER A O 1
ATOM 830 N N . TYR A 1 100 ? -0.714 11.804 5.805 1.00 97.06 100 TYR A N 1
ATOM 831 C CA . TYR A 1 100 ? 0.154 10.676 6.128 1.00 97.06 100 TYR A CA 1
ATOM 832 C C . TYR A 1 100 ? 1.628 11.070 6.149 1.00 97.06 100 TYR A C 1
ATOM 834 O O . TYR A 1 100 ? 2.064 12.069 5.573 1.00 97.06 100 TYR A O 1
ATOM 842 N N . LYS A 1 101 ? 2.424 10.265 6.849 1.00 95.50 101 LYS A N 1
ATOM 843 C CA . LYS A 1 101 ? 3.874 10.402 6.931 1.00 95.50 101 LYS A CA 1
ATOM 844 C C . LYS A 1 101 ? 4.535 9.187 6.305 1.00 95.50 101 LYS A C 1
ATOM 846 O O . LYS A 1 101 ? 4.241 8.057 6.672 1.00 95.50 101 LYS A O 1
ATOM 851 N N . TYR A 1 102 ? 5.481 9.419 5.406 1.00 95.06 102 TYR A N 1
ATOM 852 C CA . TYR A 1 102 ? 6.288 8.344 4.846 1.00 95.06 102 TYR A CA 1
ATOM 853 C C . TYR A 1 102 ? 7.220 7.731 5.903 1.00 95.06 102 TYR A C 1
ATOM 855 O O . TYR A 1 102 ? 7.984 8.438 6.563 1.00 95.06 102 TYR A O 1
ATOM 863 N N . CYS A 1 103 ? 7.173 6.407 6.048 1.00 93.94 103 CYS A N 1
ATOM 864 C CA . CYS A 1 103 ? 7.994 5.657 6.999 1.00 93.94 103 CYS A CA 1
ATOM 865 C C . CYS A 1 103 ? 9.270 5.110 6.350 1.00 93.94 103 CYS A C 1
ATOM 867 O O . CYS A 1 103 ? 10.311 5.010 7.005 1.00 93.94 103 CYS A O 1
ATOM 869 N N . GLY A 1 104 ? 9.197 4.747 5.069 1.00 93.62 104 GLY A N 1
ATOM 870 C CA . GLY A 1 104 ? 10.267 4.083 4.333 1.00 93.62 104 GLY A CA 1
ATOM 871 C C . GLY A 1 104 ? 9.726 3.018 3.382 1.00 93.62 104 GLY A C 1
ATOM 872 O O . GLY A 1 104 ? 8.528 2.757 3.344 1.00 93.62 104 GLY A O 1
ATOM 873 N N . ARG A 1 105 ? 10.623 2.376 2.635 1.00 93.12 105 ARG A N 1
ATOM 874 C CA . ARG A 1 105 ? 10.275 1.322 1.682 1.00 93.12 105 ARG A CA 1
ATOM 875 C C . ARG A 1 105 ? 10.668 -0.048 2.201 1.00 93.12 105 ARG A C 1
ATOM 877 O O . ARG A 1 105 ? 11.837 -0.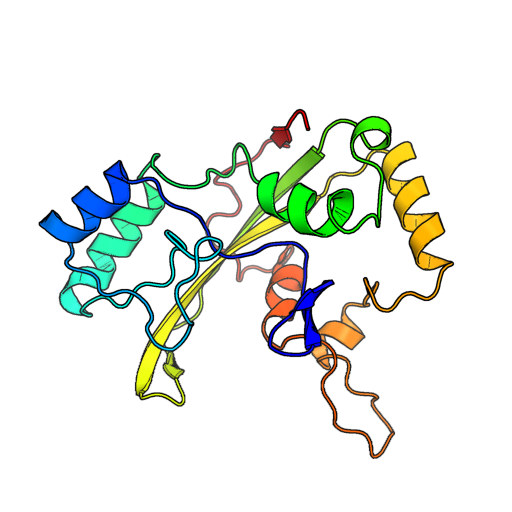279 2.514 1.00 93.12 105 ARG A O 1
ATOM 884 N N . HIS A 1 106 ? 9.714 -0.967 2.219 1.00 93.44 106 HIS A N 1
ATOM 885 C CA . HIS A 1 106 ? 9.990 -2.387 2.354 1.00 93.44 106 HIS A CA 1
ATOM 886 C C . HIS A 1 106 ? 10.406 -2.958 0.994 1.00 93.44 106 HIS A C 1
ATOM 888 O O . HIS A 1 106 ? 9.770 -2.679 -0.022 1.00 93.44 106 HIS A O 1
ATOM 894 N N . MET A 1 107 ? 11.459 -3.772 0.978 1.00 91.69 107 MET A N 1
ATOM 895 C CA . MET A 1 107 ? 11.943 -4.461 -0.216 1.00 91.69 107 MET A CA 1
ATOM 896 C C . MET A 1 107 ? 12.348 -5.877 0.172 1.00 91.69 107 MET A C 1
ATOM 898 O O . MET A 1 107 ? 13.163 -6.040 1.081 1.00 91.69 107 MET A O 1
ATOM 902 N N . THR A 1 108 ? 11.775 -6.886 -0.479 1.00 90.62 108 THR A N 1
ATOM 903 C CA . THR A 1 108 ? 12.176 -8.279 -0.244 1.00 90.62 108 THR A CA 1
ATOM 904 C C . THR A 1 108 ? 13.537 -8.566 -0.874 1.00 90.62 108 THR A C 1
ATOM 906 O O . THR A 1 108 ? 14.001 -7.852 -1.769 1.00 90.62 108 THR A O 1
ATOM 909 N N . SER A 1 109 ? 14.174 -9.642 -0.419 1.00 88.12 109 SER A N 1
ATOM 910 C CA . SER A 1 109 ? 15.146 -10.347 -1.252 1.00 88.12 109 SER A CA 1
ATOM 911 C C . SER A 1 109 ? 14.444 -10.926 -2.484 1.00 88.12 109 SER A C 1
ATOM 913 O O . SER A 1 109 ? 13.219 -11.061 -2.499 1.00 88.12 109 SER A O 1
ATOM 915 N N . ILE A 1 110 ? 15.228 -11.273 -3.501 1.00 88.44 110 ILE A N 1
ATOM 916 C CA . ILE A 1 110 ? 14.724 -12.033 -4.643 1.00 88.44 110 ILE A CA 1
ATOM 917 C C . ILE A 1 110 ? 14.445 -13.455 -4.156 1.00 88.44 110 ILE A C 1
ATOM 919 O O . ILE A 1 110 ? 15.347 -14.102 -3.623 1.00 88.44 110 ILE A O 1
ATOM 923 N N . VAL A 1 111 ? 13.205 -13.911 -4.298 1.00 87.38 111 VAL A N 1
ATOM 924 C CA . VAL A 1 111 ? 12.762 -15.242 -3.862 1.00 87.38 111 VAL A CA 1
ATOM 925 C C . VAL A 1 111 ? 12.082 -15.955 -5.017 1.00 87.38 111 VAL A C 1
ATOM 927 O O . VAL A 1 111 ? 11.352 -15.330 -5.776 1.00 87.38 111 VAL A O 1
ATOM 930 N N . GLU A 1 112 ? 12.335 -17.249 -5.183 1.00 84.75 112 GLU A N 1
ATOM 931 C CA . GLU A 1 112 ? 11.572 -18.050 -6.140 1.00 84.75 112 GLU A CA 1
ATOM 932 C C . GLU A 1 112 ? 10.143 -18.229 -5.617 1.00 84.75 112 GLU A C 1
ATOM 934 O O . GLU A 1 112 ? 9.929 -18.492 -4.430 1.00 84.75 112 GLU A O 1
ATOM 939 N N . THR A 1 113 ? 9.162 -18.045 -6.493 1.00 83.56 113 THR A N 1
ATOM 940 C CA . THR A 1 113 ? 7.754 -18.277 -6.167 1.00 83.56 113 THR A CA 1
ATOM 941 C C . THR A 1 113 ? 7.357 -19.718 -6.471 1.00 83.56 113 THR A C 1
ATOM 943 O O . THR A 1 113 ? 8.041 -20.436 -7.196 1.00 83.56 113 THR A O 1
ATOM 946 N N . VAL A 1 114 ? 6.188 -20.134 -5.981 1.00 78.62 114 VAL A N 1
ATOM 947 C CA . VAL A 1 114 ? 5.612 -21.458 -6.286 1.00 78.62 114 VAL A CA 1
ATOM 948 C C . VAL A 1 114 ? 5.315 -21.675 -7.776 1.00 78.62 114 VAL A C 1
ATOM 950 O O . VAL A 1 114 ? 5.110 -22.809 -8.189 1.00 78.62 114 VAL A O 1
ATOM 953 N N . PHE A 1 115 ? 5.298 -20.605 -8.577 1.00 73.81 115 PHE A N 1
ATOM 954 C CA . PHE A 1 115 ? 5.062 -20.651 -10.021 1.00 73.81 115 PHE A CA 1
ATOM 955 C C . PHE A 1 115 ? 6.363 -20.622 -10.841 1.00 73.81 115 PHE A C 1
ATOM 957 O O . PHE A 1 115 ? 6.303 -20.537 -12.064 1.00 73.81 115 PHE A O 1
ATOM 964 N N . HIS A 1 116 ? 7.527 -20.652 -10.173 1.00 79.25 116 HIS A N 1
ATOM 965 C CA . HIS A 1 116 ? 8.891 -20.565 -10.716 1.00 79.25 116 HIS A CA 1
ATOM 966 C C . HIS A 1 116 ? 9.470 -19.198 -11.133 1.00 79.25 116 HIS A C 1
ATOM 968 O O . HIS A 1 116 ? 10.700 -19.123 -11.231 1.00 79.25 116 HIS A O 1
ATOM 974 N N . PRO A 1 117 ? 8.739 -18.077 -11.335 1.00 82.75 117 PRO A N 1
ATOM 975 C CA . PRO A 1 117 ? 9.426 -16.806 -11.472 1.00 82.75 117 PRO A CA 1
ATOM 976 C C . PRO A 1 117 ? 10.028 -16.399 -10.129 1.00 82.75 117 PRO A C 1
ATOM 978 O O . PRO A 1 117 ? 9.469 -16.647 -9.055 1.00 82.75 117 PRO A O 1
ATOM 981 N N . PHE A 1 118 ? 11.168 -15.723 -10.212 1.00 88.62 118 PHE A N 1
ATOM 982 C CA . PHE A 1 118 ? 11.733 -14.996 -9.091 1.00 88.62 118 PHE A CA 1
ATOM 983 C C . PHE A 1 118 ? 10.957 -13.695 -8.872 1.00 88.62 118 PHE A C 1
ATOM 985 O O . PHE A 1 118 ? 10.764 -12.918 -9.806 1.00 88.62 118 PHE A O 1
ATOM 992 N N . GLU A 1 119 ? 10.559 -13.433 -7.633 1.00 90.19 119 GLU A N 1
ATOM 993 C CA . GLU A 1 119 ? 9.801 -12.252 -7.239 1.00 90.19 119 GLU A CA 1
ATOM 994 C C . GLU A 1 119 ? 10.645 -11.297 -6.394 1.00 90.19 119 GLU A C 1
ATOM 996 O O . GLU A 1 119 ? 11.446 -11.692 -5.539 1.00 90.19 119 GLU A O 1
ATOM 1001 N N . ILE A 1 120 ? 10.406 -10.004 -6.614 1.00 91.94 120 ILE A N 1
ATOM 1002 C CA . ILE A 1 120 ? 10.817 -8.938 -5.716 1.00 91.94 120 ILE A CA 1
ATOM 1003 C C . ILE A 1 120 ? 9.635 -8.009 -5.437 1.00 91.94 120 ILE A C 1
ATOM 1005 O O . ILE A 1 120 ? 9.027 -7.462 -6.352 1.00 91.94 120 ILE A O 1
ATOM 1009 N N . LEU A 1 121 ? 9.323 -7.798 -4.159 1.00 91.94 121 LEU A N 1
ATOM 1010 C CA . LEU A 1 121 ? 8.227 -6.932 -3.734 1.00 91.94 121 LEU A CA 1
ATOM 1011 C C . LEU A 1 121 ? 8.764 -5.633 -3.154 1.00 91.94 121 LEU A C 1
ATOM 1013 O O . LEU A 1 121 ? 9.578 -5.640 -2.225 1.00 91.94 121 LEU A O 1
ATOM 1017 N N . LEU A 1 122 ? 8.249 -4.518 -3.666 1.00 93.06 122 LEU A N 1
ATOM 1018 C CA . LEU A 1 122 ? 8.533 -3.169 -3.194 1.00 93.06 122 LEU A CA 1
ATOM 1019 C C . LEU A 1 122 ? 7.236 -2.549 -2.670 1.00 93.06 122 LEU A C 1
ATOM 1021 O O . LEU A 1 122 ? 6.226 -2.559 -3.365 1.00 93.06 122 LEU A O 1
ATOM 1025 N N . ALA A 1 123 ? 7.269 -1.997 -1.460 1.00 93.44 123 ALA A N 1
ATOM 1026 C CA . ALA A 1 123 ? 6.125 -1.298 -0.877 1.00 93.44 123 ALA A CA 1
ATOM 1027 C C . ALA A 1 123 ? 6.593 -0.065 -0.100 1.00 93.44 123 ALA A C 1
ATOM 1029 O O . ALA A 1 123 ? 7.369 -0.197 0.852 1.00 93.44 123 ALA A O 1
ATOM 1030 N N . ASP A 1 124 ? 6.137 1.124 -0.496 1.00 94.12 124 ASP A N 1
ATOM 1031 C CA . ASP A 1 124 ? 6.265 2.316 0.341 1.00 94.12 124 ASP A CA 1
ATOM 1032 C C . ASP A 1 124 ? 5.278 2.209 1.504 1.00 94.12 124 ASP A C 1
ATOM 1034 O O . ASP A 1 124 ? 4.081 2.021 1.312 1.00 94.12 124 ASP A O 1
ATOM 1038 N N . ILE A 1 125 ? 5.799 2.309 2.723 1.00 94.38 125 ILE A N 1
ATOM 1039 C CA . ILE A 1 125 ? 5.010 2.263 3.949 1.00 94.38 125 ILE A CA 1
ATOM 1040 C C . ILE A 1 125 ? 4.776 3.696 4.410 1.00 94.38 125 ILE A C 1
ATOM 1042 O O . ILE A 1 125 ? 5.726 4.479 4.547 1.00 94.38 125 ILE A O 1
ATOM 1046 N N . VAL A 1 126 ? 3.513 4.026 4.665 1.00 94.69 126 VAL A N 1
ATOM 1047 C CA . VAL A 1 126 ? 3.086 5.316 5.206 1.00 94.69 126 VAL A CA 1
ATOM 1048 C C . VAL A 1 126 ? 2.259 5.116 6.471 1.00 94.69 126 VAL A C 1
ATOM 1050 O O . VAL A 1 126 ? 1.547 4.128 6.620 1.00 94.69 126 VAL A O 1
ATOM 1053 N N . GLU A 1 127 ? 2.361 6.073 7.381 1.00 94.50 127 GLU A N 1
ATOM 1054 C CA . GLU A 1 127 ? 1.581 6.151 8.611 1.00 94.50 127 GLU A CA 1
ATOM 1055 C C . GLU A 1 127 ? 0.527 7.244 8.443 1.00 94.50 127 GLU A C 1
ATOM 1057 O O . GLU A 1 127 ? 0.871 8.420 8.289 1.00 94.50 127 GLU A O 1
ATOM 1062 N N . VAL A 1 128 ? -0.751 6.868 8.474 1.00 95.38 128 VAL A N 1
ATOM 1063 C CA . VAL A 1 128 ? -1.860 7.828 8.420 1.00 95.38 128 VAL A CA 1
ATOM 1064 C C . VAL A 1 128 ? -1.827 8.718 9.666 1.00 95.38 128 VAL A C 1
ATOM 1066 O O . VAL A 1 128 ? -1.676 8.248 10.793 1.00 95.38 128 VAL A O 1
ATOM 1069 N N . ARG A 1 129 ? -1.947 10.029 9.460 1.00 96.75 129 ARG A N 1
ATOM 1070 C CA . ARG A 1 129 ? -1.967 11.059 10.501 1.00 96.75 129 ARG A C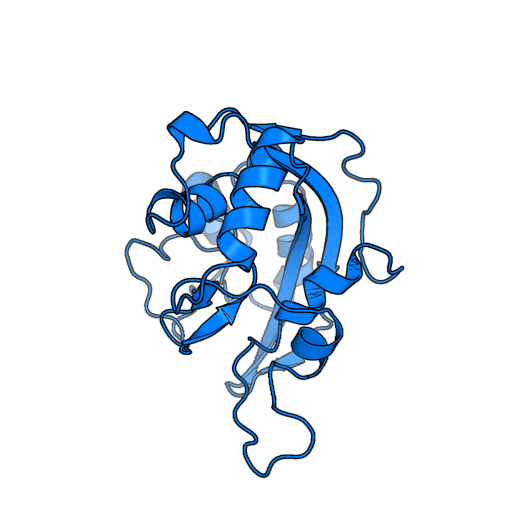A 1
ATOM 1071 C C . ARG A 1 129 ? -3.385 11.584 10.649 1.00 96.75 129 ARG A C 1
ATOM 1073 O O . ARG A 1 129 ? -3.795 12.480 9.922 1.00 96.75 129 ARG A O 1
ATOM 1080 N N . LEU A 1 130 ? -4.110 10.995 11.593 1.00 96.94 130 LEU A N 1
ATOM 1081 C CA . LEU A 1 130 ? -5.492 11.353 11.879 1.00 96.94 130 LEU A CA 1
ATOM 1082 C C . LEU A 1 130 ? -5.569 12.627 12.724 1.00 96.94 130 LEU A C 1
ATOM 1084 O O . LEU A 1 130 ? -4.775 12.828 13.645 1.00 96.94 130 LEU A O 1
ATOM 1088 N N . THR A 1 131 ? -6.557 13.467 12.435 1.00 97.88 131 THR A N 1
ATOM 1089 C CA . THR A 1 131 ? -7.005 14.507 13.369 1.00 97.88 131 THR A CA 1
ATOM 1090 C C . THR A 1 131 ? -7.784 13.878 14.534 1.00 97.88 131 THR A C 1
ATOM 1092 O O . THR A 1 131 ? -8.282 12.758 14.393 1.00 97.88 131 THR A O 1
ATOM 1095 N N . PRO A 1 132 ? -7.982 14.584 15.666 1.00 97.94 132 PRO A N 1
ATOM 1096 C CA . PRO A 1 132 ? -8.808 14.070 16.765 1.00 97.94 132 PRO A CA 1
ATOM 1097 C C . PRO A 1 132 ? -10.230 13.690 16.330 1.00 97.94 132 PRO A C 1
ATOM 1099 O O . PRO A 1 132 ? -10.794 12.704 16.803 1.00 97.94 132 PRO A O 1
ATOM 1102 N N . TYR A 1 133 ? -10.797 14.449 15.388 1.00 97.62 133 TYR A N 1
ATOM 1103 C CA . TYR A 1 133 ? -12.097 14.144 14.807 1.00 97.62 133 TYR A CA 1
ATOM 1104 C C . TYR A 1 133 ? -12.056 12.850 13.982 1.00 97.62 133 TYR A C 1
ATOM 1106 O O . TYR A 1 133 ? -12.848 11.947 14.242 1.00 97.62 133 TYR A O 1
ATOM 1114 N N . GLN A 1 134 ? -11.102 12.705 13.057 1.00 97.88 134 GLN A N 1
ATOM 1115 C CA . GLN A 1 134 ? -10.952 11.478 12.262 1.00 97.88 134 GLN A CA 1
ATOM 1116 C C . GLN A 1 134 ? -10.691 10.251 13.149 1.00 97.88 134 GLN A C 1
ATOM 1118 O O . GLN A 1 134 ? -11.266 9.191 12.924 1.00 97.88 134 GLN A O 1
ATOM 1123 N N . GLU A 1 135 ? -9.885 10.392 14.203 1.00 97.75 135 GLU A N 1
ATOM 1124 C CA . GLU A 1 135 ? -9.650 9.329 15.185 1.00 97.75 135 GLU A CA 1
ATOM 1125 C C . GLU A 1 135 ? -10.951 8.893 15.877 1.00 97.75 135 GLU A C 1
ATOM 1127 O O . GLU A 1 135 ? -11.177 7.698 16.070 1.00 97.75 135 GLU A O 1
ATOM 1132 N N . SER A 1 136 ? -11.847 9.835 16.196 1.00 97.62 136 SER A N 1
ATOM 1133 C CA . SER A 1 136 ? -13.167 9.514 16.756 1.00 97.62 136 SER A CA 1
ATOM 1134 C C . SER A 1 136 ? -14.041 8.698 15.794 1.00 97.62 136 SER A C 1
ATOM 1136 O O . SER A 1 136 ? -14.814 7.851 16.243 1.00 97.62 136 SER A O 1
ATOM 1138 N N . LEU A 1 137 ? -13.890 8.888 14.474 1.00 97.38 137 LEU A N 1
ATOM 1139 C CA . LEU A 1 137 ? -14.582 8.076 13.470 1.00 97.38 137 LEU A CA 1
ATOM 1140 C C . LEU A 1 137 ? -14.136 6.614 13.571 1.00 97.38 137 LEU A C 1
ATOM 1142 O O . LEU A 1 137 ? -14.975 5.728 13.708 1.00 97.38 137 LEU A O 1
ATOM 1146 N N . PHE A 1 138 ? -12.823 6.368 13.589 1.00 96.38 138 PHE A N 1
ATOM 1147 C CA . PHE A 1 138 ? -12.278 5.012 13.698 1.00 96.38 138 PHE A CA 1
ATOM 1148 C C . PHE A 1 138 ? -12.556 4.359 15.055 1.00 96.38 138 PHE A C 1
ATOM 1150 O O . PHE A 1 138 ? -12.801 3.159 15.096 1.00 96.38 138 PHE A O 1
ATOM 1157 N N . LYS A 1 139 ? -12.577 5.121 16.156 1.00 96.75 139 LYS A N 1
ATOM 1158 C CA . LYS A 1 139 ? -12.961 4.590 17.477 1.00 96.75 139 LYS A CA 1
ATOM 1159 C C . LYS A 1 139 ? -14.371 4.004 17.472 1.00 96.75 139 LYS A C 1
ATOM 1161 O O . LYS A 1 139 ? -14.554 2.901 17.967 1.00 96.75 139 LYS A O 1
ATOM 1166 N N . ARG A 1 140 ? -15.329 4.682 16.834 1.00 96.38 140 ARG A N 1
ATOM 1167 C CA . ARG A 1 140 ? -16.693 4.153 16.671 1.00 96.38 140 ARG A CA 1
ATOM 1168 C C . ARG A 1 140 ? -16.728 2.873 15.834 1.00 96.38 140 ARG A C 1
ATOM 1170 O O . ARG A 1 140 ? -17.495 1.975 16.147 1.00 96.38 140 ARG A O 1
ATOM 1177 N N . LEU A 1 141 ? -15.874 2.759 14.814 1.00 96.31 141 LEU A N 1
ATOM 1178 C CA . LEU A 1 141 ? -15.765 1.531 14.018 1.00 96.31 141 LEU A CA 1
ATOM 1179 C C . LEU A 1 141 ? -15.186 0.354 14.816 1.00 96.31 141 LEU A C 1
ATOM 1181 O O . LEU A 1 141 ? -15.557 -0.784 14.555 1.00 96.31 141 LEU A O 1
ATOM 1185 N N . ILE A 1 142 ? -14.285 0.602 15.775 1.00 94.50 142 ILE A N 1
ATOM 1186 C CA . ILE A 1 142 ? -13.722 -0.448 16.649 1.00 94.50 142 ILE A CA 1
ATOM 1187 C C . ILE A 1 142 ? -14.807 -1.074 17.536 1.00 94.50 142 ILE A C 1
ATOM 1189 O O . ILE A 1 142 ? -14.723 -2.255 17.860 1.00 94.50 142 ILE A O 1
ATOM 1193 N N . GLU A 1 143 ? -15.818 -0.296 17.919 1.00 93.75 143 GLU A N 1
ATOM 1194 C CA . GLU A 1 143 ? -16.948 -0.746 18.744 1.00 93.75 143 GLU A CA 1
ATOM 1195 C C . GLU A 1 143 ? -17.979 -1.570 17.951 1.00 93.75 143 GLU A C 1
ATOM 1197 O O . GLU A 1 143 ? -18.932 -2.087 18.530 1.00 93.75 143 GLU A O 1
ATOM 1202 N N . GLN A 1 144 ? -17.802 -1.690 16.633 1.00 93.12 144 GLN A N 1
ATOM 1203 C CA . GLN A 1 144 ? -18.726 -2.354 15.723 1.00 93.12 144 GLN A CA 1
ATOM 1204 C C . GLN A 1 144 ? -18.085 -3.596 15.102 1.00 93.12 144 GLN A C 1
ATOM 1206 O O . GLN A 1 144 ? -16.999 -3.528 14.523 1.00 93.12 144 GLN A O 1
ATOM 1211 N N . ASP A 1 145 ? -18.804 -4.716 15.150 1.00 90.25 145 ASP A N 1
ATOM 1212 C CA . ASP A 1 145 ? -18.449 -5.898 14.371 1.00 90.25 145 ASP A CA 1
ATOM 1213 C C . ASP A 1 145 ? -18.791 -5.678 12.893 1.00 90.25 145 ASP A C 1
ATOM 1215 O O . ASP A 1 145 ? -19.871 -5.198 12.543 1.00 90.25 145 ASP A O 1
ATOM 1219 N N . SER A 1 146 ? -17.856 -6.032 12.012 1.00 93.12 146 SER A N 1
ATOM 1220 C CA . SER A 1 146 ? -17.999 -5.879 10.567 1.00 93.12 146 SER A CA 1
ATOM 1221 C C . SER A 1 146 ? -17.161 -6.921 9.837 1.00 93.12 146 SER A C 1
ATOM 1223 O O . SER A 1 146 ? -16.043 -7.231 10.241 1.00 93.12 146 SER A O 1
ATOM 1225 N N . ASP A 1 147 ? -17.690 -7.446 8.738 1.00 91.81 147 ASP A N 1
ATOM 1226 C CA . ASP A 1 147 ? -16.958 -8.283 7.786 1.00 91.81 147 ASP A CA 1
ATOM 1227 C C . ASP A 1 147 ? -16.161 -7.445 6.770 1.00 91.81 147 ASP A C 1
ATOM 1229 O O . ASP A 1 147 ? -15.219 -7.933 6.143 1.00 91.81 147 ASP A O 1
ATOM 1233 N N . LYS A 1 148 ? -16.483 -6.152 6.637 1.00 93.69 148 LYS A N 1
ATOM 1234 C CA . LYS A 1 148 ? -15.805 -5.233 5.714 1.00 93.69 148 LYS A CA 1
ATOM 1235 C C . LYS A 1 148 ? -14.420 -4.822 6.196 1.00 93.69 148 LYS A C 1
ATOM 1237 O O . LYS A 1 148 ? -13.553 -4.514 5.382 1.00 93.69 148 LYS A O 1
ATOM 1242 N N . TYR A 1 149 ? -14.176 -4.795 7.502 1.00 95.06 149 TYR A N 1
ATOM 1243 C CA . TYR A 1 149 ? -12.900 -4.355 8.060 1.00 95.06 149 TYR A CA 1
ATOM 1244 C C . TYR A 1 149 ? -12.538 -5.120 9.326 1.00 95.06 149 TYR A C 1
ATOM 1246 O O . TYR A 1 149 ? -13.377 -5.696 10.002 1.00 95.06 149 TYR A O 1
ATOM 1254 N N . LYS A 1 150 ? -11.250 -5.084 9.670 1.00 94.62 150 LYS A N 1
ATOM 1255 C CA . LYS A 1 150 ? -10.739 -5.625 10.926 1.00 94.62 150 LYS A CA 1
ATOM 1256 C C . LYS A 1 150 ? -9.675 -4.693 11.477 1.00 94.62 150 LYS A C 1
ATOM 1258 O O . LYS A 1 150 ? -8.704 -4.384 10.786 1.00 94.62 150 LYS A O 1
ATOM 1263 N N . PHE A 1 151 ? -9.828 -4.313 12.738 1.00 94.81 151 PHE A N 1
ATOM 1264 C CA . PHE A 1 151 ? -8.737 -3.758 13.526 1.00 94.81 151 PHE A CA 1
ATOM 1265 C C . PHE A 1 151 ? -7.938 -4.925 14.102 1.00 94.81 151 PHE A C 1
ATOM 1267 O O . PHE A 1 151 ? -8.487 -5.780 14.796 1.00 94.81 151 PHE A O 1
ATOM 1274 N N . ALA A 1 152 ? -6.656 -5.003 13.751 1.00 93.62 152 ALA A N 1
ATOM 1275 C CA . ALA A 1 152 ? -5.783 -6.098 14.151 1.00 93.62 152 ALA A CA 1
ATOM 1276 C C . ALA A 1 152 ? -4.600 -5.571 14.962 1.00 93.62 152 ALA A C 1
ATOM 1278 O O . ALA A 1 152 ? -3.931 -4.605 14.590 1.00 93.62 152 ALA A O 1
ATOM 1279 N N . THR A 1 153 ? -4.312 -6.248 16.064 1.00 93.69 153 THR A N 1
ATOM 1280 C CA . THR A 1 153 ? -3.115 -6.018 16.866 1.00 93.69 153 THR A CA 1
ATOM 1281 C C . THR A 1 153 ? -1.867 -6.516 16.135 1.00 93.69 153 THR A C 1
ATOM 1283 O O . THR A 1 153 ? -1.912 -7.412 15.288 1.00 93.69 153 THR A O 1
ATOM 1286 N N . ALA A 1 154 ? -0.696 -6.007 16.526 1.00 93.25 154 ALA A N 1
ATOM 1287 C CA . ALA A 1 154 ? 0.576 -6.494 15.991 1.00 93.25 154 ALA A CA 1
ATOM 1288 C C . ALA A 1 154 ? 0.788 -8.004 16.226 1.00 93.25 154 ALA A C 1
ATOM 1290 O O . ALA A 1 154 ? 1.465 -8.656 15.432 1.00 93.25 154 ALA A O 1
ATOM 1291 N N . LYS A 1 155 ? 0.223 -8.564 17.308 1.00 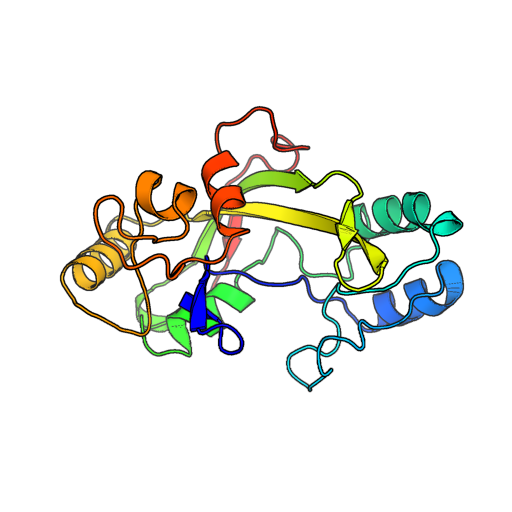92.50 155 LYS A N 1
ATOM 1292 C CA . LYS A 1 155 ? 0.285 -10.003 17.601 1.00 92.50 155 LYS A CA 1
ATOM 1293 C C . LYS A 1 155 ? -0.555 -10.802 16.605 1.00 92.50 155 LYS A C 1
ATOM 1295 O O . LYS A 1 155 ? -0.044 -11.769 16.053 1.00 92.50 155 LYS A O 1
ATOM 1300 N N . GLU A 1 156 ? -1.791 -10.377 16.345 1.00 94.38 156 GLU A N 1
ATOM 1301 C CA . GLU A 1 156 ? -2.660 -11.020 15.350 1.00 94.38 156 GLU A CA 1
ATOM 1302 C C . GLU A 1 156 ? -2.045 -10.962 13.953 1.00 94.38 156 GLU A C 1
ATOM 1304 O O . GLU A 1 156 ? -2.010 -11.976 13.268 1.00 94.38 156 GLU A O 1
ATOM 1309 N N . ILE A 1 157 ? -1.490 -9.812 13.553 1.00 94.88 157 ILE A N 1
ATOM 1310 C CA . ILE A 1 157 ? -0.831 -9.661 12.248 1.00 94.88 157 ILE A CA 1
ATOM 1311 C C . ILE A 1 157 ? 0.338 -10.642 12.099 1.00 94.88 157 ILE A C 1
ATOM 1313 O O . ILE A 1 157 ? 0.460 -11.298 11.069 1.00 94.88 157 ILE A O 1
ATOM 1317 N N . LYS A 1 158 ? 1.194 -10.768 13.122 1.00 92.31 158 LYS A N 1
ATOM 1318 C CA . LYS A 1 158 ? 2.332 -11.707 13.104 1.00 92.31 158 LYS A CA 1
ATOM 1319 C C . LYS A 1 158 ? 1.900 -13.173 13.078 1.00 92.31 158 LYS A C 1
ATOM 1321 O O . LYS A 1 158 ? 2.663 -14.003 12.604 1.00 92.31 158 LYS A O 1
ATOM 1326 N N . ALA A 1 159 ? 0.718 -13.474 13.604 1.00 92.31 159 ALA A N 1
ATOM 1327 C CA . ALA A 1 159 ? 0.125 -14.805 13.582 1.00 92.31 159 ALA A CA 1
ATOM 1328 C C . ALA A 1 159 ? -0.778 -15.035 12.357 1.00 92.31 159 ALA A C 1
ATOM 1330 O O . ALA A 1 159 ? -1.500 -16.023 12.330 1.00 92.31 159 ALA A O 1
ATOM 1331 N N . GLU A 1 160 ? -0.804 -14.119 11.380 1.00 94.38 160 GLU A N 1
ATOM 1332 C CA . GLU A 1 160 ? -1.699 -14.179 10.212 1.00 94.38 160 GLU A CA 1
ATOM 1333 C C . GLU A 1 160 ? -3.192 -14.321 10.580 1.00 94.38 160 GLU A C 1
ATOM 1335 O O . GLU A 1 160 ? -4.005 -14.838 9.817 1.00 94.38 160 GLU A O 1
ATOM 1340 N N . GLY A 1 161 ? -3.576 -13.839 11.765 1.00 91.75 161 GLY A N 1
ATOM 1341 C CA . GLY A 1 161 ? -4.930 -13.972 12.304 1.00 91.75 161 GLY A CA 1
ATOM 1342 C C . GLY A 1 161 ? -5.289 -15.374 12.808 1.00 91.75 161 GLY A C 1
ATOM 1343 O O . GLY A 1 161 ? -6.426 -15.578 13.225 1.00 91.75 161 GLY A O 1
ATOM 1344 N N . ILE A 1 162 ? -4.344 -16.322 12.817 1.00 91.31 162 ILE A N 1
ATOM 1345 C CA . ILE A 1 162 ? -4.563 -17.681 13.325 1.00 91.31 162 ILE A CA 1
ATOM 1346 C C . ILE A 1 162 ? -4.877 -17.628 14.824 1.00 91.31 162 ILE A C 1
ATOM 1348 O O . ILE A 1 162 ? -4.173 -16.989 15.619 1.00 91.31 162 ILE A O 1
ATOM 1352 N N . LYS A 1 163 ? -5.930 -18.344 15.227 1.00 83.31 163 LYS A N 1
ATOM 1353 C CA . LYS A 1 163 ? -6.371 -18.448 16.621 1.00 83.31 163 LYS A CA 1
ATOM 1354 C C . LYS A 1 163 ? -5.448 -19.381 17.404 1.00 83.31 163 LYS A C 1
ATOM 1356 O O . LYS A 1 163 ? -5.690 -20.583 17.527 1.00 83.31 163 LYS A O 1
ATOM 1361 N N . VAL A 1 164 ? -4.378 -18.803 17.950 1.00 76.50 164 VAL A N 1
ATOM 1362 C CA . VAL A 1 164 ? -3.401 -19.507 18.793 1.00 76.50 164 VAL A CA 1
ATOM 1363 C C . VAL A 1 164 ? -4.110 -20.216 19.953 1.00 76.50 164 VAL A C 1
ATOM 1365 O O . VAL A 1 164 ? -4.856 -19.587 20.699 1.00 76.50 164 VAL A O 1
ATOM 1368 N N . GLY A 1 165 ? -3.846 -21.515 20.119 1.00 77.06 165 GLY A N 1
ATOM 1369 C CA . GLY A 1 165 ? -4.457 -22.344 21.167 1.00 77.06 165 GLY A CA 1
ATOM 1370 C C . GLY A 1 165 ? -5.737 -23.071 20.741 1.00 77.06 165 GLY A C 1
ATOM 1371 O O . GLY A 1 165 ? -6.361 -23.726 21.570 1.00 77.06 165 GLY A O 1
ATOM 1372 N N . THR A 1 166 ? -6.115 -22.989 19.464 1.00 81.31 166 THR A N 1
ATOM 1373 C CA . THR A 1 166 ? -7.219 -23.761 18.878 1.00 81.31 166 THR A CA 1
ATOM 1374 C C . THR A 1 166 ? -6.703 -24.703 17.785 1.00 81.31 166 THR A C 1
ATOM 1376 O O . THR A 1 166 ? -5.566 -24.570 17.335 1.00 81.31 166 THR A O 1
ATOM 1379 N N . GLN A 1 167 ? -7.531 -25.660 17.352 1.00 82.94 167 GLN A N 1
ATOM 1380 C CA . GLN A 1 167 ? -7.231 -26.511 16.188 1.00 82.94 167 GLN A CA 1
ATOM 1381 C C . GLN A 1 167 ? -7.498 -25.803 14.845 1.00 82.94 167 GLN A C 1
ATOM 1383 O O . GLN A 1 167 ? -7.198 -26.356 13.790 1.00 82.94 167 GLN A O 1
ATOM 1388 N N . ASP A 1 168 ? -8.054 -24.589 14.872 1.00 83.19 168 ASP A N 1
ATOM 1389 C CA . ASP A 1 168 ? -8.323 -23.789 13.681 1.00 83.19 168 ASP A CA 1
ATOM 1390 C C . ASP A 1 168 ? -7.043 -23.069 13.231 1.00 83.19 168 ASP A C 1
ATOM 1392 O O . ASP A 1 168 ? -6.631 -22.055 13.800 1.00 83.19 168 ASP A O 1
ATOM 1396 N N . LEU A 1 169 ? -6.402 -23.634 12.206 1.00 84.06 169 LEU A N 1
ATOM 1397 C CA . LEU A 1 169 ? -5.178 -23.113 11.592 1.00 84.06 169 LEU A CA 1
ATOM 1398 C C . LEU A 1 169 ? -5.458 -22.210 10.379 1.00 84.06 169 LEU A C 1
ATOM 1400 O O . LEU A 1 169 ? -4.547 -21.928 9.598 1.00 84.06 169 LEU A O 1
ATOM 1404 N N . SER A 1 170 ? -6.704 -21.765 10.188 1.00 87.56 170 SER A N 1
ATOM 1405 C CA . SER A 1 170 ? -7.043 -20.879 9.077 1.00 87.56 170 SER A CA 1
ATOM 1406 C C . SER A 1 170 ? -6.477 -19.469 9.300 1.00 87.56 170 SER A C 1
ATOM 1408 O O . SER A 1 170 ? -6.717 -18.808 10.311 1.00 87.56 170 SER A O 1
ATOM 1410 N N . ALA A 1 171 ? -5.680 -18.999 8.340 1.00 91.50 171 ALA A N 1
ATOM 1411 C CA . ALA A 1 171 ? -5.130 -17.648 8.354 1.00 91.50 171 ALA A CA 1
ATOM 1412 C C . ALA A 1 171 ? -6.162 -16.652 7.812 1.00 91.50 171 ALA A C 1
ATOM 1414 O O . ALA A 1 171 ? -6.505 -16.698 6.628 1.00 91.50 171 ALA A O 1
ATOM 1415 N N . SER A 1 172 ? -6.622 -15.727 8.657 1.00 93.81 172 SER A N 1
ATOM 1416 C CA . SER A 1 172 ? -7.593 -14.690 8.285 1.00 93.81 172 SER A CA 1
ATOM 1417 C C . SER A 1 172 ? -6.944 -13.369 7.859 1.00 93.81 172 SER A C 1
ATOM 1419 O O . SER A 1 172 ? -7.629 -12.500 7.330 1.00 93.81 172 SER A O 1
ATOM 1421 N N . ILE A 1 173 ? -5.647 -13.172 8.112 1.00 95.56 173 ILE A N 1
ATOM 1422 C CA . ILE A 1 173 ? -4.886 -11.972 7.735 1.00 95.56 173 ILE A CA 1
ATOM 1423 C C . ILE A 1 173 ? -3.856 -12.360 6.674 1.00 95.56 173 ILE A C 1
ATOM 1425 O O . ILE A 1 173 ? -3.222 -13.409 6.754 1.00 95.56 173 ILE A O 1
ATOM 1429 N N . ALA A 1 174 ? -3.684 -11.519 5.657 1.00 94.56 174 ALA A N 1
ATOM 1430 C CA . ALA A 1 174 ? -2.750 -11.787 4.576 1.00 94.56 174 ALA A CA 1
ATOM 1431 C C . ALA A 1 174 ? -1.299 -11.804 5.088 1.00 94.56 174 ALA A C 1
ATOM 1433 O O . ALA A 1 174 ? -0.878 -10.909 5.828 1.00 94.56 174 ALA A O 1
ATOM 1434 N N . ASN A 1 175 ? -0.513 -12.784 4.638 1.00 91.12 175 ASN A N 1
ATOM 1435 C CA . ASN A 1 175 ? 0.861 -13.032 5.092 1.00 91.12 175 ASN A CA 1
ATOM 1436 C C . ASN A 1 175 ? 1.831 -11.861 4.852 1.00 91.12 175 ASN A C 1
ATOM 1438 O O . ASN A 1 175 ? 2.858 -11.769 5.507 1.00 91.12 175 ASN A O 1
ATOM 1442 N N . HIS A 1 176 ? 1.525 -10.935 3.943 1.00 90.75 176 HIS A N 1
ATOM 1443 C CA . HIS A 1 176 ? 2.350 -9.756 3.679 1.00 90.75 176 HIS A CA 1
ATOM 1444 C C . HIS A 1 176 ? 2.051 -8.579 4.623 1.00 90.75 176 HIS A C 1
ATOM 1446 O O . HIS A 1 176 ? 2.772 -7.579 4.596 1.00 90.75 176 HIS A O 1
ATOM 1452 N N . THR A 1 177 ? 1.015 -8.673 5.462 1.00 93.62 177 THR A N 1
ATOM 1453 C CA . THR A 1 177 ? 0.555 -7.575 6.328 1.00 93.62 177 THR A CA 1
ATOM 1454 C C . THR A 1 177 ? 1.621 -7.141 7.333 1.00 93.62 177 THR A C 1
ATOM 1456 O O . THR A 1 177 ? 1.688 -5.966 7.680 1.00 93.62 177 THR A O 1
ATOM 1459 N N . PHE A 1 178 ? 2.537 -8.028 7.745 1.00 92.06 178 PHE A N 1
ATOM 1460 C CA . PHE A 1 178 ? 3.614 -7.680 8.685 1.00 92.06 178 PHE A CA 1
ATOM 1461 C C . PHE A 1 178 ? 4.491 -6.504 8.217 1.00 92.06 178 PHE A C 1
ATOM 1463 O O . PHE A 1 178 ? 5.141 -5.866 9.049 1.00 92.06 178 PHE A O 1
ATOM 1470 N N . LYS A 1 179 ? 4.514 -6.194 6.910 1.00 91.19 179 LYS A N 1
ATOM 1471 C CA . LYS A 1 179 ? 5.281 -5.076 6.340 1.00 91.19 179 LYS A CA 1
ATOM 1472 C C . LYS A 1 179 ? 4.965 -3.752 7.046 1.00 91.19 179 LYS A C 1
ATOM 1474 O O . LYS A 1 179 ? 5.891 -2.990 7.319 1.00 91.19 179 LYS A O 1
ATOM 1479 N N . ILE A 1 180 ? 3.706 -3.514 7.433 1.00 90.81 180 ILE A N 1
ATOM 1480 C CA . ILE A 1 180 ? 3.296 -2.261 8.097 1.00 90.81 180 ILE A CA 1
ATOM 1481 C C . ILE A 1 180 ? 3.829 -2.142 9.530 1.00 90.81 180 ILE A C 1
ATOM 1483 O O . ILE A 1 180 ? 4.027 -1.040 10.028 1.00 90.81 180 ILE A O 1
ATOM 1487 N N . LEU A 1 181 ? 4.163 -3.263 10.180 1.00 90.00 181 LEU A N 1
ATOM 1488 C CA . LEU A 1 181 ? 4.766 -3.265 11.519 1.00 90.00 181 LEU A CA 1
ATOM 1489 C C . LEU A 1 181 ? 6.238 -2.818 11.501 1.00 90.00 181 LEU A C 1
ATOM 1491 O O . LEU A 1 181 ? 6.868 -2.687 12.550 1.00 90.00 181 LEU A O 1
ATOM 1495 N N . SER A 1 182 ? 6.806 -2.603 10.312 1.00 79.25 182 SER A N 1
ATOM 1496 C CA . SER A 1 182 ? 8.214 -2.247 10.130 1.00 79.25 182 SER A CA 1
ATOM 1497 C C . SER A 1 182 ? 8.484 -0.745 10.248 1.00 79.25 182 SER A C 1
ATOM 1499 O O . SER A 1 182 ? 9.639 -0.348 10.095 1.00 79.25 182 SER A O 1
ATOM 1501 N N . GLU A 1 183 ? 7.478 0.084 10.559 1.00 65.19 183 GLU A N 1
ATOM 1502 C CA . GLU A 1 183 ? 7.568 1.557 10.644 1.00 65.19 183 GLU A CA 1
ATOM 1503 C C . GLU A 1 183 ? 8.759 2.082 11.473 1.00 65.19 183 GLU A C 1
ATOM 1505 O O . GLU A 1 183 ? 9.370 3.112 11.157 1.00 65.19 183 GLU A O 1
ATOM 1510 N N . LYS A 1 184 ? 9.131 1.340 12.521 1.00 62.66 184 LYS A N 1
ATOM 1511 C CA . LYS A 1 184 ? 10.214 1.677 13.454 1.00 62.66 184 LYS A CA 1
ATOM 1512 C C . LYS A 1 184 ? 11.464 0.817 13.275 1.00 62.66 184 LYS A C 1
ATOM 1514 O O . LYS A 1 184 ? 12.450 1.048 13.968 1.00 62.66 184 LYS A O 1
ATOM 1519 N N . SER A 1 185 ? 11.454 -0.125 12.335 1.00 66.69 185 SER A N 1
ATOM 1520 C CA . SER A 1 185 ? 12.596 -1.001 12.071 1.00 66.69 185 SER A CA 1
ATOM 1521 C C . SER A 1 185 ? 13.661 -0.331 11.193 1.00 66.69 185 SER A C 1
ATOM 1523 O O . SER A 1 185 ? 13.401 0.607 10.436 1.00 66.69 185 SER A O 1
ATOM 1525 N N . ASP A 1 186 ? 14.879 -0.847 11.279 1.00 71.88 186 ASP A N 1
ATOM 1526 C CA . ASP A 1 186 ? 16.006 -0.582 10.380 1.00 71.88 186 ASP A CA 1
ATOM 1527 C C . ASP A 1 186 ? 15.859 -1.265 9.005 1.00 71.88 186 ASP A C 1
ATOM 1529 O O . ASP A 1 186 ? 16.621 -0.980 8.084 1.00 71.88 186 ASP A O 1
ATOM 1533 N N . LYS A 1 187 ? 14.836 -2.114 8.835 1.00 82.62 187 LYS A N 1
ATOM 1534 C CA . LYS A 1 187 ? 14.567 -2.864 7.599 1.00 82.62 187 LYS A CA 1
ATOM 1535 C C . LYS A 1 187 ? 14.008 -2.002 6.466 1.00 82.62 187 LYS A C 1
ATOM 1537 O O . LYS A 1 187 ? 14.081 -2.398 5.304 1.00 82.62 187 LYS A O 1
ATOM 1542 N N . LEU A 1 188 ? 13.435 -0.837 6.781 1.00 89.19 188 LEU A N 1
ATOM 1543 C CA . LEU A 1 188 ? 12.900 0.073 5.770 1.00 89.19 188 LEU A CA 1
ATOM 1544 C C . LEU A 1 188 ? 14.012 0.916 5.140 1.00 89.19 188 LEU A C 1
ATOM 1546 O O . LEU A 1 188 ? 14.747 1.634 5.820 1.00 89.19 188 LEU A O 1
ATOM 1550 N N . LYS A 1 189 ? 14.082 0.902 3.809 1.00 90.19 189 LYS A N 1
ATOM 1551 C CA . LYS A 1 189 ? 15.029 1.710 3.035 1.00 90.19 189 LYS A CA 1
ATOM 1552 C C . LYS A 1 189 ? 14.504 3.131 2.840 1.00 90.19 189 LYS A C 1
ATOM 1554 O O . LYS A 1 189 ? 13.302 3.375 2.760 1.00 90.19 189 LYS A O 1
ATOM 1559 N N . GLY A 1 190 ? 15.420 4.094 2.741 1.00 88.44 190 GLY A N 1
ATOM 1560 C CA . GLY A 1 190 ? 15.088 5.459 2.332 1.00 88.44 190 GLY A CA 1
ATOM 1561 C C . GLY A 1 190 ? 14.199 6.242 3.302 1.00 88.44 190 GLY A C 1
ATOM 1562 O O . GLY A 1 190 ? 13.563 7.187 2.862 1.00 88.44 190 GLY A O 1
ATOM 1563 N N . ARG A 1 191 ? 14.165 5.916 4.603 1.00 86.44 191 ARG A N 1
ATOM 1564 C CA . ARG A 1 191 ? 13.291 6.550 5.625 1.00 86.44 191 ARG A CA 1
ATOM 1565 C C . ARG A 1 191 ? 13.323 8.087 5.650 1.00 86.44 191 ARG A C 1
ATOM 1567 O O . ARG A 1 191 ? 12.371 8.721 6.076 1.00 86.44 191 ARG A O 1
ATOM 1574 N N . LYS A 1 192 ? 14.427 8.698 5.203 1.00 83.62 192 LYS A N 1
ATOM 1575 C CA . LYS A 1 192 ? 14.620 10.159 5.157 1.00 83.62 192 LYS A CA 1
ATOM 1576 C C . LYS A 1 192 ? 14.278 10.794 3.799 1.00 83.62 192 LYS A C 1
ATOM 1578 O O . LYS A 1 192 ? 14.505 11.991 3.647 1.00 83.62 192 LYS A O 1
ATOM 1583 N N . LYS A 1 193 ? 13.774 10.018 2.827 1.00 86.94 193 LYS A N 1
ATOM 1584 C CA . LYS A 1 193 ? 13.459 10.489 1.465 1.00 86.94 193 LYS A CA 1
ATOM 1585 C C . LYS A 1 193 ? 12.374 11.569 1.480 1.00 86.94 193 LYS A C 1
ATOM 1587 O O . LYS A 1 193 ? 12.521 12.573 0.796 1.00 86.94 193 LYS A O 1
ATOM 1592 N N . TYR A 1 194 ? 11.353 11.394 2.318 1.00 88.12 194 TYR A N 1
ATOM 1593 C CA . TYR A 1 194 ? 10.276 12.361 2.527 1.00 88.12 194 TYR A CA 1
ATOM 1594 C C . TYR A 1 194 ? 10.126 12.608 4.027 1.00 88.12 194 TYR A C 1
ATOM 1596 O O . TYR A 1 194 ? 9.866 11.677 4.785 1.00 88.12 194 TYR A O 1
ATOM 1604 N N . LYS A 1 195 ? 10.378 13.844 4.470 1.00 85.50 195 LYS A N 1
ATOM 1605 C CA . LYS A 1 195 ? 10.403 14.194 5.902 1.00 85.50 195 LYS A CA 1
ATOM 1606 C C . LYS A 1 195 ? 9.088 14.790 6.396 1.00 85.50 195 LYS A C 1
ATOM 1608 O O . LYS A 1 195 ? 8.724 14.572 7.551 1.00 85.50 195 LYS A O 1
ATOM 1613 N N . SER A 1 196 ? 8.425 15.556 5.539 1.00 92.88 196 SER A N 1
ATOM 1614 C CA . SER A 1 196 ? 7.200 16.276 5.869 1.00 92.88 196 SER A CA 1
ATOM 1615 C C . SER A 1 196 ? 5.995 15.341 5.885 1.00 92.88 196 SER A C 1
ATOM 1617 O O . SER A 1 196 ? 5.983 14.316 5.201 1.00 92.88 196 SER A O 1
ATOM 1619 N N . VAL A 1 197 ? 4.979 15.714 6.663 1.00 96.38 197 VAL A N 1
ATOM 1620 C CA . VAL A 1 197 ? 3.635 15.155 6.495 1.00 96.38 197 VAL A CA 1
ATOM 1621 C C . VAL A 1 197 ? 3.114 15.607 5.135 1.00 96.38 197 VAL A C 1
ATOM 1623 O O . VAL A 1 197 ? 3.321 16.754 4.739 1.00 96.38 197 VAL A O 1
ATOM 1626 N N . ILE A 1 198 ? 2.494 14.680 4.419 1.00 97.25 198 ILE A N 1
ATOM 1627 C CA . ILE A 1 198 ? 1.849 14.916 3.134 1.00 97.25 198 ILE A CA 1
ATOM 1628 C C . ILE A 1 198 ? 0.352 14.965 3.408 1.00 97.25 198 ILE A C 1
ATOM 1630 O O . ILE A 1 198 ? -0.160 14.116 4.138 1.00 97.25 198 ILE A O 1
ATOM 1634 N N . THR A 1 199 ? -0.320 15.964 2.849 1.00 97.44 199 THR A N 1
ATOM 1635 C CA . THR A 1 199 ? -1.761 16.164 2.996 1.00 97.44 199 THR A CA 1
ATOM 1636 C C . THR A 1 199 ? -2.378 16.274 1.614 1.00 97.44 199 THR A C 1
ATOM 1638 O O . THR A 1 199 ? -1.969 17.119 0.820 1.00 97.44 199 THR A O 1
ATOM 1641 N N . VAL A 1 200 ? -3.358 15.420 1.351 1.00 96.62 200 VAL A N 1
ATOM 1642 C CA . VAL A 1 200 ? -4.124 15.363 0.109 1.00 96.62 200 VAL A CA 1
ATOM 1643 C C . VAL A 1 200 ? -5.538 15.844 0.410 1.00 96.62 200 VAL A C 1
ATOM 1645 O O . VAL A 1 200 ? -6.138 15.436 1.409 1.00 96.62 200 VAL A O 1
ATOM 1648 N N . SER A 1 201 ? -6.053 16.735 -0.434 1.00 94.50 201 SER A N 1
ATOM 1649 C CA . SER A 1 201 ? -7.476 17.082 -0.414 1.00 94.50 201 SER A CA 1
ATOM 1650 C C . SER A 1 201 ? -8.241 15.945 -1.081 1.00 94.50 201 SER A C 1
ATOM 1652 O O . SER A 1 201 ? -7.933 15.609 -2.225 1.00 94.50 201 SER A O 1
ATOM 1654 N N . LEU A 1 202 ? -9.145 15.317 -0.329 1.00 89.19 202 LEU A N 1
ATOM 1655 C CA . LEU A 1 202 ? -9.994 14.234 -0.817 1.00 89.19 202 LEU A CA 1
ATOM 1656 C C . LEU A 1 202 ? -11.147 14.833 -1.627 1.00 89.19 202 LEU A C 1
ATOM 1658 O O . LEU A 1 202 ? -11.740 15.828 -1.162 1.00 89.19 202 LEU A O 1
#

Foldseek 3Di:
DQDPPPRADADQDDFKFFAVVVVVVCCVPFNWDADPVDPDDPVCVRGPRIHTDPVCVVVVVVCVVPDPRIDDPLDPCVSVCVQCPVVPVDPLVQQWKKKKAWLFKAWDDFDQDPVGDTDIDIDTAIGTDGDPSNVVSVVVVQVDDDSSHDDDDLVCLCLLNADPPDPGSDRRHDVCRNVNVCSPPPNGPPRVVTGDMRIDGD

Radius of gyration: 18.14 Å; chains: 1; bounding box: 39×44×47 Å

pLDDT: mean 89.66, std 8.48, range [58.16, 98.06]

Sequence (202 aa):
MPNTRTGKYQPVGGAYKFSEIEANYLNENILFEYDEYIVVDEITKKDYRLFIKNKNLKEFIRRFDKTPNRENISDLSREFKEEIFSSGILDEQGFGNLSYKYCGRHMTSIVETVFHPFEILLADIVEVRLTPYQESLFKRLIEQDSDKYKFATAKEIKAEGIKVGTQDLSASIANHTFKILSEKSDKLKGRKKYKSVITVSL